Protein AF-A0A7S0ATU1-F1 (afdb_monomer_lite)

pLDDT: mean 85.07, std 21.43, range [31.8, 98.81]

Sequence (194 aa):
LGLLAGAALAGSRAPPTSLSSSQRPDQGVIAYSEEDGQSVLQRVTVVPYGVLGTQLLTSGTIARKAEEPGERTTVVDPAGLKYIQKLGPGKAGGASGATYKWLGIASEAAFPAAVRESVRDVGDAGFHDYAGEGVIHVVGPNFGDARYGGPHGKLWAGEELVQAYENVLREFAARGAGGVLRLLPISGGIFAGH

Organism: NCBI:txid73915

Secondary structure (DSSP, 8-state):
------------PPP-----TT-----------HHHHHHHHTT----SS-TTSEEE-TTS-EEE-SPPP-TTEEEEEE--HHIIIII-GGG--HHHHHHHHHTT-TT-SS--HHHHHH--STT-EEEEEETTEEEEEE----TTSGGGSSTTHHHHHHHHHHHHHHHHHHHHHHT-TT-EEE---TTSSGGG--

Foldseek 3Di:
DDDDDDDDDDDDDDDPDPPDPPDDDDDDPPPDDVVNVVVVVVVDDDDQAAQQQWHQDPVRDIDRRDHGDALQEEEEAQDALCCAAPADQQPDDDPSVVVCVVLVRNPPRHDDPQQSVQAHDQLTWGWDQSPSHIYIYHHAAQCQDPCLVDPCSVVVNVVSLVSRVVNVVVNVCVVDPDGHYGYDRRCPPNSVRD

Structure (mmCIF, N/CA/C/O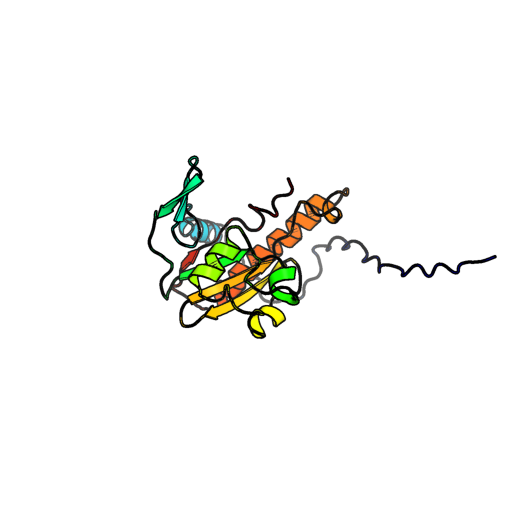 backbone):
data_AF-A0A7S0ATU1-F1
#
_entry.id   AF-A0A7S0ATU1-F1
#
loop_
_atom_site.group_PDB
_atom_site.id
_atom_site.type_symbol
_atom_site.label_atom_id
_atom_site.label_alt_id
_atom_site.label_comp_id
_atom_site.label_asym_id
_atom_site.label_entity_id
_atom_site.label_seq_id
_atom_site.pdbx_PDB_ins_code
_atom_site.Cartn_x
_atom_site.Cartn_y
_atom_site.Cartn_z
_atom_site.occupancy
_atom_site.B_iso_or_equiv
_atom_site.auth_seq_id
_atom_site.auth_comp_id
_atom_site.auth_asym_id
_atom_site.auth_atom_id
_atom_site.pdbx_PDB_model_num
ATOM 1 N N . LEU A 1 1 ? 50.585 -10.487 -15.184 1.00 39.41 1 LEU A N 1
ATOM 2 C CA . LEU A 1 1 ? 49.909 -11.481 -16.049 1.00 39.41 1 LEU A CA 1
ATOM 3 C C . LEU A 1 1 ? 49.241 -12.500 -15.130 1.00 39.41 1 LEU A C 1
ATOM 5 O O . LEU A 1 1 ? 49.966 -13.117 -14.375 1.00 39.41 1 LEU A O 1
ATOM 9 N N . GLY A 1 2 ? 47.932 -12.698 -15.036 1.00 37.50 2 GLY A N 1
ATOM 10 C CA . GLY A 1 2 ? 46.760 -12.073 -15.634 1.00 37.50 2 GLY A CA 1
ATOM 11 C C . GLY A 1 2 ? 45.571 -12.364 -14.702 1.00 37.50 2 GLY A C 1
ATOM 12 O O . GLY A 1 2 ? 45.527 -13.415 -14.067 1.00 37.50 2 GLY A O 1
ATOM 13 N N . LEU A 1 3 ? 44.657 -11.403 -14.572 1.00 34.06 3 LEU A N 1
ATOM 14 C CA . LEU A 1 3 ? 43.428 -11.529 -13.792 1.00 34.06 3 LEU A CA 1
ATOM 15 C C . LEU A 1 3 ? 42.332 -12.055 -14.735 1.00 34.06 3 LEU A C 1
ATOM 17 O O . LEU A 1 3 ? 42.036 -11.410 -15.738 1.00 34.06 3 LEU A O 1
ATOM 21 N N . LEU A 1 4 ? 41.753 -13.219 -14.438 1.00 35.03 4 LEU A N 1
ATOM 22 C CA . LEU A 1 4 ? 40.569 -13.736 -15.131 1.00 35.03 4 LEU A CA 1
ATOM 23 C C . LEU A 1 4 ? 39.323 -13.049 -14.560 1.00 35.03 4 LEU A C 1
ATOM 25 O O . LEU A 1 4 ? 38.923 -13.306 -13.427 1.00 35.03 4 LEU A O 1
ATOM 29 N N . ALA A 1 5 ? 38.726 -12.161 -15.353 1.00 34.97 5 ALA A N 1
ATOM 30 C CA . ALA A 1 5 ? 37.422 -11.573 -15.086 1.00 34.97 5 ALA A CA 1
ATOM 31 C C . ALA A 1 5 ? 36.319 -12.554 -15.519 1.00 34.97 5 ALA A C 1
ATOM 33 O O . ALA A 1 5 ? 36.150 -12.821 -16.707 1.00 34.97 5 ALA A O 1
ATOM 34 N N . GLY A 1 6 ? 35.570 -13.091 -14.556 1.00 31.80 6 GLY A N 1
ATOM 35 C CA . GLY A 1 6 ? 34.320 -13.808 -14.804 1.00 31.80 6 GLY A CA 1
ATOM 36 C C . GLY A 1 6 ? 33.149 -12.831 -14.769 1.00 31.80 6 GLY A C 1
ATOM 37 O O . GLY A 1 6 ? 32.668 -12.487 -13.693 1.00 31.80 6 GLY A O 1
ATOM 38 N N . ALA A 1 7 ? 32.704 -12.362 -15.934 1.00 35.41 7 ALA A N 1
ATOM 39 C CA . ALA A 1 7 ? 31.467 -11.600 -16.061 1.00 35.41 7 ALA A CA 1
ATOM 40 C C . ALA A 1 7 ? 30.278 -12.572 -16.102 1.00 35.41 7 ALA A C 1
ATOM 42 O O . ALA A 1 7 ? 30.138 -13.356 -17.039 1.00 35.41 7 ALA A O 1
ATOM 43 N N . ALA A 1 8 ? 29.428 -12.530 -15.076 1.00 36.25 8 ALA A N 1
ATOM 44 C CA . ALA A 1 8 ? 28.147 -13.222 -15.081 1.00 36.25 8 ALA A CA 1
ATOM 45 C C . ALA A 1 8 ? 27.182 -12.484 -16.022 1.00 36.25 8 ALA A C 1
ATOM 47 O O . ALA A 1 8 ? 26.864 -11.313 -15.816 1.00 36.25 8 ALA A O 1
ATOM 48 N N . LEU A 1 9 ? 26.741 -13.176 -17.072 1.00 36.59 9 LEU A N 1
ATOM 49 C CA . LEU A 1 9 ? 25.739 -12.707 -18.022 1.00 36.59 9 LEU A CA 1
ATOM 50 C C . LEU A 1 9 ? 24.390 -12.563 -17.306 1.00 36.59 9 LEU A C 1
ATOM 52 O O . LEU A 1 9 ? 23.779 -13.554 -16.907 1.00 36.59 9 LEU A O 1
ATOM 56 N N . ALA A 1 10 ? 23.922 -11.324 -17.148 1.00 40.22 10 ALA A N 1
ATOM 57 C CA . ALA A 1 10 ? 22.541 -11.048 -16.784 1.00 40.22 10 ALA A CA 1
ATOM 58 C C . ALA A 1 10 ? 21.634 -11.544 -17.920 1.00 40.22 10 ALA A C 1
ATOM 60 O O . ALA A 1 10 ? 21.798 -11.144 -19.074 1.00 40.22 10 ALA A O 1
ATOM 61 N N . GLY A 1 11 ? 20.706 -12.446 -17.597 1.00 35.25 11 GLY A N 1
ATOM 62 C CA . GLY A 1 11 ? 19.730 -12.972 -18.544 1.00 35.25 11 GLY A CA 1
ATOM 63 C C . GLY A 1 11 ? 18.880 -11.842 -19.116 1.00 35.25 11 GLY A C 1
ATOM 64 O O . GLY A 1 11 ? 18.010 -11.303 -18.436 1.00 35.25 11 GLY A O 1
ATOM 65 N N . SER A 1 12 ? 19.152 -11.478 -20.367 1.00 41.91 12 SER A N 1
ATOM 66 C CA . SER A 1 12 ? 18.321 -10.574 -21.153 1.00 41.91 12 SER A CA 1
ATOM 67 C C . SER A 1 12 ? 16.976 -11.254 -21.396 1.00 41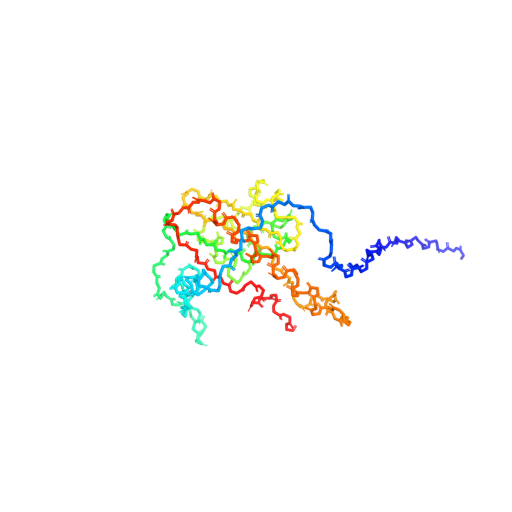.91 12 SER A C 1
ATOM 69 O O . SER A 1 12 ? 16.875 -12.214 -22.160 1.00 41.91 12 SER A O 1
ATOM 71 N N . ARG A 1 13 ? 15.938 -10.792 -20.698 1.00 45.78 13 ARG A N 1
ATOM 72 C CA . ARG A 1 13 ? 14.559 -11.162 -21.009 1.00 45.78 13 ARG A CA 1
ATOM 73 C C . ARG A 1 13 ? 14.168 -10.356 -22.249 1.00 45.78 13 ARG A C 1
ATOM 75 O O . ARG A 1 13 ? 14.244 -9.129 -22.229 1.00 45.78 13 ARG A O 1
ATOM 82 N N . ALA A 1 14 ? 13.838 -11.050 -23.336 1.00 42.78 14 ALA A N 1
ATOM 83 C CA . ALA A 1 14 ? 13.401 -10.420 -24.577 1.00 42.78 14 ALA A CA 1
ATOM 84 C C . ALA A 1 14 ? 12.180 -9.513 -24.317 1.00 42.78 14 ALA A C 1
ATOM 86 O O . ALA A 1 14 ? 11.374 -9.835 -23.436 1.00 42.78 14 ALA A O 1
ATOM 87 N N . PRO A 1 15 ? 12.033 -8.396 -25.055 1.00 37.22 15 PRO A N 1
ATOM 88 C CA . PRO A 1 15 ? 10.853 -7.550 -24.937 1.00 37.22 15 PRO A CA 1
ATOM 89 C C . PRO A 1 15 ? 9.597 -8.387 -25.217 1.00 37.22 15 PRO A C 1
ATOM 91 O O . PRO A 1 15 ? 9.637 -9.239 -26.112 1.00 37.22 15 PRO A O 1
ATOM 94 N N . PRO A 1 16 ? 8.491 -8.176 -24.481 1.00 40.16 16 PRO A N 1
ATOM 95 C CA . PRO A 1 16 ? 7.238 -8.836 -24.801 1.00 40.16 16 PRO A CA 1
ATOM 96 C C . PRO A 1 16 ? 6.849 -8.450 -26.227 1.00 40.16 16 PRO A C 1
ATOM 98 O O . PRO A 1 16 ? 6.635 -7.280 -26.549 1.00 40.16 16 PRO A O 1
ATOM 101 N N . THR A 1 17 ? 6.816 -9.448 -27.104 1.00 43.44 17 THR A N 1
ATOM 102 C CA . THR A 1 17 ? 6.216 -9.337 -28.425 1.00 43.44 17 THR A CA 1
ATOM 103 C C . THR A 1 17 ? 4.785 -8.865 -28.229 1.00 43.44 17 THR A C 1
ATOM 105 O O . THR A 1 17 ? 4.043 -9.456 -27.444 1.00 43.44 17 THR A O 1
ATOM 108 N N . SER A 1 18 ? 4.406 -7.793 -28.926 1.00 42.50 18 SER A N 1
ATOM 109 C CA . SER A 1 18 ? 3.037 -7.285 -28.950 1.00 42.50 18 SER A CA 1
ATOM 110 C C . SER A 1 18 ? 2.066 -8.452 -29.108 1.00 42.50 18 SER A C 1
ATOM 112 O O . SER A 1 18 ? 2.128 -9.174 -30.109 1.00 42.50 18 SER A O 1
ATOM 114 N N . LEU A 1 19 ? 1.197 -8.651 -28.119 1.00 35.41 19 LEU A N 1
ATOM 115 C CA . LEU A 1 19 ? 0.133 -9.637 -28.208 1.00 35.41 19 LEU A CA 1
ATOM 116 C C . LEU A 1 19 ? -0.767 -9.235 -29.380 1.00 35.41 19 LEU A C 1
ATOM 118 O O . LEU A 1 19 ? -1.523 -8.268 -29.301 1.00 35.41 19 LEU A O 1
ATOM 122 N N . SER A 1 20 ? -0.649 -9.974 -30.484 1.00 40.59 20 SER A N 1
ATOM 123 C CA . SER A 1 20 ? -1.643 -9.977 -31.550 1.00 40.59 20 SER A CA 1
ATOM 124 C C . SER A 1 20 ? -2.978 -10.358 -30.923 1.00 40.59 20 SER A C 1
ATOM 126 O O . SER A 1 20 ? -3.094 -11.386 -30.254 1.00 40.59 20 SER A O 1
ATOM 128 N N . SER A 1 21 ? -3.987 -9.521 -31.132 1.00 44.78 21 SER A N 1
ATOM 129 C CA . SER A 1 21 ? -5.324 -9.602 -30.539 1.00 44.78 21 SER A CA 1
ATOM 130 C C . SER A 1 21 ? -6.150 -10.825 -30.966 1.00 44.78 21 SER A C 1
ATOM 132 O O . SER A 1 21 ? -7.352 -10.859 -30.726 1.00 44.78 21 SER A O 1
ATOM 134 N N . SER A 1 22 ? -5.551 -11.838 -31.595 1.00 41.38 22 SER A N 1
ATOM 135 C CA . SER A 1 22 ? -6.291 -12.888 -32.302 1.00 41.38 22 SER A CA 1
ATOM 136 C C . SER A 1 22 ? -6.252 -14.284 -31.677 1.00 41.38 22 SER A C 1
ATOM 138 O O . SER A 1 22 ? -6.870 -15.186 -32.233 1.00 41.38 22 SER A O 1
ATOM 140 N N . GLN A 1 23 ? -5.599 -14.509 -30.529 1.00 39.78 23 GLN A N 1
ATOM 141 C CA . GLN A 1 23 ? -5.558 -15.853 -29.929 1.00 39.78 23 GLN A CA 1
ATOM 142 C C . GLN A 1 23 ? -5.617 -15.827 -28.394 1.00 39.78 23 GLN A C 1
ATOM 144 O O . GLN A 1 23 ? -4.604 -15.937 -27.709 1.00 39.78 23 GLN A O 1
ATOM 149 N N . ARG A 1 24 ? -6.832 -15.735 -27.838 1.00 38.22 24 ARG A N 1
ATOM 150 C CA . ARG A 1 24 ? -7.146 -16.277 -26.506 1.00 38.22 24 ARG A CA 1
ATOM 151 C C . ARG A 1 24 ? -8.270 -17.311 -26.656 1.00 38.22 24 ARG A C 1
ATOM 153 O O . ARG A 1 24 ? -9.244 -17.007 -27.342 1.00 38.22 24 ARG A O 1
ATOM 160 N N . PRO A 1 25 ? -8.135 -18.521 -26.083 1.00 37.72 25 PRO A N 1
ATOM 161 C CA . PRO A 1 25 ? -9.184 -19.528 -26.130 1.00 37.72 25 PRO A CA 1
ATOM 162 C C . PRO A 1 25 ? -10.409 -19.059 -25.339 1.00 37.72 25 PRO A C 1
ATOM 164 O O . PRO A 1 25 ? -10.287 -18.442 -24.283 1.00 37.72 25 PRO A O 1
ATOM 167 N N . ASP A 1 26 ? -11.566 -19.370 -25.910 1.00 40.78 26 ASP A N 1
ATOM 168 C CA . ASP A 1 26 ? -12.928 -19.150 -25.432 1.00 40.78 26 ASP A CA 1
ATOM 169 C C . ASP A 1 26 ? -13.107 -19.546 -23.952 1.00 40.78 26 ASP A C 1
ATOM 171 O O . ASP A 1 26 ? -13.296 -20.711 -23.604 1.00 40.78 26 ASP A O 1
ATOM 175 N N . GLN A 1 27 ? -13.001 -18.562 -23.060 1.00 42.66 27 GLN A N 1
ATOM 176 C CA . GLN A 1 27 ? -13.539 -18.626 -21.707 1.00 42.66 27 GLN A CA 1
ATOM 177 C C . GLN A 1 27 ? -14.465 -17.428 -21.548 1.00 42.66 27 GLN A C 1
ATOM 179 O O . GLN A 1 27 ? -13.994 -16.321 -21.301 1.00 42.66 27 GLN A O 1
ATOM 184 N N . GLY A 1 28 ? -15.761 -17.669 -21.772 1.00 38.41 28 GLY A N 1
ATOM 185 C CA . GLY A 1 28 ? -16.900 -16.818 -21.414 1.00 38.41 28 GLY A CA 1
ATOM 186 C C . GLY A 1 28 ? -16.563 -15.353 -21.164 1.00 38.41 28 GLY A C 1
ATOM 187 O O . GLY A 1 28 ? -16.424 -14.933 -20.017 1.00 38.41 28 GLY A O 1
ATOM 188 N N . VAL A 1 29 ? -16.444 -14.575 -22.241 1.00 41.06 29 VAL A N 1
ATOM 189 C CA . VAL A 1 29 ? -16.330 -13.120 -22.150 1.00 41.06 29 VAL A CA 1
ATOM 190 C C . VAL A 1 29 ? -17.643 -12.603 -21.569 1.00 41.06 29 VAL A C 1
ATOM 192 O O . VAL A 1 29 ? -18.641 -12.490 -22.278 1.00 41.06 29 VAL A O 1
ATOM 195 N N . ILE A 1 30 ? -17.663 -12.305 -20.269 1.00 53.28 30 ILE A N 1
ATOM 196 C CA . ILE A 1 30 ? -18.694 -11.431 -19.716 1.00 53.28 30 ILE A CA 1
ATOM 197 C C . ILE A 1 30 ? -18.452 -10.078 -20.381 1.00 53.28 30 ILE A C 1
ATOM 199 O O . ILE A 1 30 ? -17.432 -9.432 -20.140 1.00 53.28 30 ILE A O 1
ATOM 203 N N . ALA A 1 31 ? -19.337 -9.699 -21.300 1.00 49.06 31 ALA A N 1
ATOM 204 C CA . ALA A 1 31 ? -19.314 -8.378 -21.899 1.00 49.06 31 ALA A CA 1
ATOM 205 C C . ALA A 1 31 ? -19.564 -7.360 -20.781 1.00 49.06 31 ALA A C 1
ATOM 207 O O . ALA A 1 31 ? -20.680 -7.253 -20.282 1.00 49.06 31 ALA A O 1
ATOM 208 N N . TYR A 1 32 ? -18.517 -6.657 -20.356 1.00 53.59 32 TYR A N 1
ATOM 209 C CA . TYR A 1 32 ? -18.653 -5.526 -19.446 1.00 53.59 32 TYR A CA 1
ATOM 210 C C . TYR A 1 32 ? -19.297 -4.379 -20.221 1.00 53.59 32 TYR A C 1
ATOM 212 O O . TYR A 1 32 ? -18.748 -3.927 -21.230 1.00 53.59 32 TYR A O 1
ATOM 220 N N . SER A 1 33 ? -20.475 -3.940 -19.789 1.00 57.75 33 SER A N 1
ATOM 221 C CA . SER A 1 33 ? -21.131 -2.777 -20.380 1.00 57.75 33 SER A CA 1
ATOM 222 C C . SER A 1 33 ? -20.497 -1.485 -19.845 1.00 57.75 33 SER A C 1
ATOM 224 O O . SER A 1 33 ? -19.961 -1.454 -18.735 1.00 57.75 33 SER A O 1
ATOM 226 N N . GLU A 1 34 ? -20.555 -0.386 -20.604 1.00 57.16 34 GLU A N 1
ATOM 227 C CA . GLU A 1 34 ? -20.123 0.926 -20.089 1.00 57.16 34 GLU A CA 1
ATOM 228 C C . GLU A 1 34 ? -20.933 1.360 -18.851 1.00 57.16 34 GLU A C 1
ATOM 230 O O . GLU A 1 34 ? -20.418 2.078 -17.990 1.00 57.16 34 GLU A O 1
ATOM 235 N N . GLU A 1 35 ? -22.170 0.872 -18.720 1.00 57.22 35 GLU A N 1
ATOM 236 C CA . GLU A 1 35 ? -23.031 1.089 -17.555 1.00 57.22 35 GLU A CA 1
ATOM 237 C C . GLU A 1 35 ? -22.448 0.437 -16.289 1.00 57.22 35 GLU A C 1
ATOM 239 O O . GLU A 1 35 ? -22.426 1.062 -15.222 1.00 57.22 35 GLU A O 1
ATOM 244 N N . ASP A 1 36 ? -21.868 -0.765 -16.408 1.00 58.97 36 ASP A N 1
ATOM 245 C CA . ASP A 1 36 ? -21.184 -1.438 -15.297 1.00 58.97 36 ASP A CA 1
ATOM 246 C C . ASP A 1 36 ? -19.972 -0.623 -14.816 1.00 58.97 36 ASP A C 1
ATOM 248 O O . ASP A 1 36 ? -19.764 -0.463 -13.610 1.00 58.97 36 ASP A O 1
ATOM 252 N N . GLY A 1 37 ? -19.201 -0.040 -15.742 1.00 58.59 37 GLY A N 1
ATOM 253 C CA . GLY A 1 37 ? -18.044 0.806 -15.426 1.00 58.59 37 GLY A CA 1
ATOM 254 C C . GLY A 1 37 ? -18.421 2.114 -14.722 1.00 58.59 37 GLY A C 1
ATOM 255 O O . GLY A 1 37 ? -17.792 2.492 -13.727 1.00 58.59 37 GLY A O 1
ATOM 256 N N . GLN A 1 38 ? -19.487 2.783 -15.177 1.00 58.69 38 GLN A N 1
ATOM 257 C CA . GLN A 1 38 ? -20.014 3.979 -14.510 1.00 58.69 38 GLN A CA 1
ATOM 258 C C . GLN A 1 38 ? -20.493 3.675 -13.081 1.00 58.69 38 GLN A C 1
ATOM 260 O O . GLN A 1 38 ? -20.305 4.500 -12.183 1.00 58.69 38 GLN A O 1
ATOM 265 N N . SER A 1 39 ? -21.032 2.475 -12.838 1.00 73.81 39 SER A N 1
ATOM 266 C CA . SER A 1 39 ? -21.478 2.051 -11.504 1.00 73.81 39 SER A CA 1
ATOM 267 C C . SER A 1 39 ? -20.333 1.912 -10.488 1.00 73.81 39 SER A C 1
ATOM 269 O O . SER A 1 39 ? -20.529 2.161 -9.296 1.00 73.81 39 SER A O 1
ATOM 271 N N . VAL A 1 40 ? -19.122 1.555 -10.940 1.00 80.69 40 VAL A N 1
ATOM 272 C CA . VAL A 1 40 ? -17.950 1.402 -10.062 1.00 80.69 40 VAL A CA 1
ATOM 273 C C . VAL A 1 40 ? -17.425 2.760 -9.619 1.00 80.69 40 VAL A C 1
ATOM 275 O O . VAL A 1 40 ? -17.157 2.946 -8.434 1.00 80.69 40 VAL A O 1
ATOM 278 N N . LEU A 1 41 ? -17.321 3.732 -10.531 1.00 83.38 41 LEU A N 1
ATOM 279 C CA . LEU A 1 41 ? -16.832 5.074 -10.192 1.00 83.38 41 LEU A CA 1
ATOM 280 C C . LEU A 1 41 ? -17.742 5.785 -9.182 1.00 83.38 41 LEU A C 1
ATOM 282 O O . LEU A 1 41 ? -17.245 6.498 -8.316 1.00 83.38 41 LEU A O 1
ATOM 286 N N . GLN A 1 42 ? -19.053 5.524 -9.217 1.00 86.69 42 GLN A N 1
ATOM 287 C CA . GLN A 1 42 ? -20.004 6.014 -8.207 1.00 86.69 42 GLN A CA 1
ATOM 288 C C . GLN A 1 42 ? -19.736 5.462 -6.795 1.00 86.69 42 GLN A C 1
ATOM 290 O O . GLN A 1 42 ? -20.233 6.012 -5.814 1.00 86.69 42 GLN A O 1
ATOM 295 N N . ARG A 1 43 ? -18.952 4.384 -6.674 1.00 88.38 43 ARG A N 1
ATOM 296 C CA . ARG A 1 43 ? -18.541 3.776 -5.398 1.00 88.38 43 ARG A CA 1
ATOM 297 C C . ARG A 1 43 ? -17.142 4.206 -4.952 1.00 88.38 43 ARG A C 1
ATOM 299 O O . ARG A 1 43 ? -16.677 3.745 -3.911 1.00 88.38 43 ARG A O 1
ATOM 306 N N . VAL A 1 44 ? -16.468 5.069 -5.716 1.00 92.94 44 VAL A N 1
ATOM 307 C CA . VAL A 1 44 ? -15.142 5.597 -5.382 1.00 92.94 44 VAL A CA 1
ATOM 308 C C . VAL A 1 44 ? -15.282 6.984 -4.768 1.00 92.94 44 VAL A C 1
ATOM 310 O O . VAL A 1 44 ? -15.760 7.918 -5.406 1.00 92.94 44 VAL A O 1
ATOM 313 N N . THR A 1 45 ? -14.785 7.138 -3.543 1.00 95.62 45 THR A N 1
ATOM 314 C CA . THR A 1 45 ? -14.725 8.432 -2.856 1.00 95.62 45 THR A CA 1
ATOM 315 C C . THR A 1 45 ? -13.273 8.850 -2.676 1.00 95.62 45 THR A C 1
ATOM 317 O O . THR A 1 45 ? -12.501 8.165 -2.007 1.00 95.62 45 THR A O 1
ATOM 320 N N . VAL A 1 46 ? -12.904 10.001 -3.241 1.00 96.00 46 VAL A N 1
ATOM 321 C CA . VAL A 1 46 ? -11.595 10.622 -3.006 1.00 96.00 46 VAL A CA 1
ATOM 322 C C . VAL A 1 46 ? -11.670 11.481 -1.749 1.00 96.00 46 VAL A C 1
ATOM 324 O O . VAL A 1 46 ? -12.555 12.324 -1.612 1.00 96.00 46 VAL A O 1
ATOM 327 N N . VAL A 1 47 ? -10.729 11.276 -0.831 1.00 96.06 47 VAL A N 1
ATOM 328 C CA . VAL A 1 47 ? -10.688 11.953 0.470 1.00 96.06 47 VAL A CA 1
ATOM 329 C C . VAL A 1 47 ? -9.302 12.548 0.734 1.00 96.06 47 VAL A C 1
ATOM 331 O O . VAL A 1 47 ? -8.304 11.996 0.272 1.00 96.06 47 VAL A O 1
ATOM 334 N N . PRO A 1 48 ? -9.190 13.663 1.482 1.00 94.44 48 PRO A N 1
ATOM 335 C CA . PRO A 1 48 ? -7.916 14.346 1.712 1.00 94.44 48 PRO A CA 1
ATOM 336 C C . PRO A 1 48 ? -7.119 13.737 2.882 1.00 94.44 48 PRO A C 1
ATOM 338 O O . PRO A 1 48 ? -6.494 14.458 3.657 1.00 94.44 48 PRO A O 1
ATOM 341 N N . TYR A 1 49 ? -7.163 12.419 3.063 1.00 95.81 49 TYR A N 1
ATOM 342 C CA . TYR A 1 49 ? -6.443 11.706 4.119 1.00 95.81 49 TYR A CA 1
ATOM 343 C C . TYR A 1 49 ? -6.046 10.302 3.657 1.00 95.81 49 TYR A C 1
ATOM 345 O O . TYR A 1 49 ? -6.616 9.757 2.716 1.00 95.81 49 TYR A O 1
ATOM 353 N N . GLY A 1 50 ? -5.035 9.726 4.305 1.00 95.81 50 GLY A N 1
ATOM 354 C CA . GLY A 1 50 ? -4.539 8.393 3.987 1.00 95.81 50 GLY A CA 1
ATOM 355 C C . GLY A 1 50 ? -5.427 7.274 4.526 1.00 95.81 50 GLY A C 1
ATOM 356 O O . GLY A 1 50 ? -6.425 7.495 5.206 1.00 95.81 50 GLY A O 1
ATOM 357 N N . VAL A 1 51 ? -5.011 6.037 4.279 1.00 97.19 51 VAL A N 1
ATOM 358 C CA . VAL A 1 51 ? -5.784 4.824 4.601 1.00 97.19 51 VAL A CA 1
ATOM 359 C C . VAL A 1 51 ? -6.136 4.674 6.086 1.00 97.19 51 VAL A C 1
ATOM 361 O O . VAL A 1 51 ? -7.198 4.151 6.415 1.00 97.19 51 VAL A O 1
ATOM 364 N N . LEU A 1 52 ? -5.314 5.233 6.979 1.00 97.75 52 LEU A N 1
ATOM 365 C CA . LEU A 1 52 ? -5.544 5.230 8.429 1.00 97.75 52 LEU A CA 1
ATOM 366 C C . LEU A 1 52 ? -6.394 6.414 8.933 1.00 97.75 52 LEU A C 1
ATOM 368 O O . LEU A 1 52 ? -6.470 6.661 10.135 1.00 97.75 52 LEU A O 1
ATOM 372 N N . GLY A 1 53 ? -6.991 7.199 8.032 1.00 97.25 53 GLY A N 1
ATOM 373 C CA . GLY A 1 53 ? -7.796 8.367 8.400 1.00 97.25 53 GLY A CA 1
ATOM 374 C C . GLY A 1 53 ? -6.976 9.576 8.867 1.00 97.25 53 GLY A C 1
ATOM 375 O O . GLY A 1 53 ? -7.524 10.503 9.465 1.00 97.25 53 GLY A O 1
ATOM 376 N N . THR A 1 54 ? -5.664 9.593 8.620 1.00 96.81 54 THR A N 1
ATOM 377 C CA . THR A 1 54 ? -4.754 10.683 9.010 1.00 96.81 54 THR A CA 1
ATOM 378 C C . THR A 1 54 ? -4.205 11.442 7.802 1.00 96.81 54 THR A C 1
ATOM 380 O O . THR A 1 54 ? -4.121 10.912 6.696 1.00 96.81 54 THR A O 1
ATOM 383 N N . GLN A 1 55 ? -3.832 12.705 8.005 1.00 95.06 55 GLN A N 1
ATOM 384 C CA . GLN A 1 55 ? -3.296 13.596 6.975 1.00 95.06 55 GLN A CA 1
ATOM 385 C C . GLN A 1 55 ? -2.030 14.293 7.484 1.00 95.06 55 GLN A C 1
ATOM 387 O O . GLN A 1 55 ? -2.032 14.830 8.591 1.00 95.06 55 GLN A O 1
ATOM 392 N N . LEU A 1 56 ? -0.973 14.327 6.666 1.00 91.12 56 LEU A N 1
ATOM 393 C CA . LEU A 1 56 ? 0.188 15.189 6.895 1.00 91.12 56 LEU A CA 1
ATOM 394 C C . LEU A 1 56 ? -0.145 16.610 6.425 1.00 91.12 56 LEU A C 1
ATOM 396 O O . LEU A 1 56 ? -0.446 16.823 5.251 1.00 91.12 56 LEU A O 1
ATOM 400 N N . LEU A 1 57 ? -0.124 17.571 7.343 1.00 93.06 57 LEU A N 1
ATOM 401 C CA . LEU A 1 57 ? -0.362 18.981 7.051 1.00 93.06 57 LEU A CA 1
ATOM 402 C C . LEU A 1 57 ? 0.911 19.653 6.522 1.00 93.06 57 LEU A C 1
ATOM 404 O O . LEU A 1 57 ? 2.022 19.174 6.743 1.00 93.06 57 LEU A O 1
ATOM 408 N N . THR A 1 58 ? 0.761 20.813 5.881 1.00 92.06 58 THR A N 1
ATOM 409 C CA . THR A 1 58 ? 1.891 21.628 5.392 1.00 92.06 58 THR A CA 1
ATOM 410 C C . THR A 1 58 ? 2.833 22.088 6.507 1.00 92.06 58 THR A C 1
ATOM 412 O O . THR A 1 58 ? 4.009 22.323 6.257 1.00 92.06 58 THR A O 1
ATOM 415 N N . SER A 1 59 ? 2.344 22.155 7.748 1.00 93.44 59 SER A N 1
ATOM 416 C CA . SER A 1 59 ? 3.138 22.383 8.963 1.00 93.44 59 SER A CA 1
ATOM 417 C C . SER A 1 59 ? 4.042 21.205 9.350 1.00 93.44 59 SER A C 1
ATOM 419 O O . SER A 1 59 ? 4.794 21.315 10.313 1.00 93.44 59 SER A O 1
ATOM 421 N N . GLY A 1 60 ? 3.937 20.060 8.670 1.00 91.50 60 GLY A N 1
ATOM 422 C CA . GLY A 1 60 ? 4.625 18.818 9.029 1.00 91.50 60 GLY A CA 1
ATOM 423 C C . GLY A 1 60 ? 3.950 18.032 10.158 1.00 91.50 60 GLY A C 1
ATOM 424 O O . GLY A 1 60 ? 4.458 16.991 10.569 1.00 91.50 60 GLY A O 1
ATOM 425 N N . THR A 1 61 ? 2.802 18.492 10.664 1.00 94.19 61 THR A N 1
ATOM 426 C CA . THR A 1 61 ? 2.050 17.800 11.718 1.00 94.19 61 THR A CA 1
ATOM 427 C C . THR A 1 61 ? 1.057 16.801 11.130 1.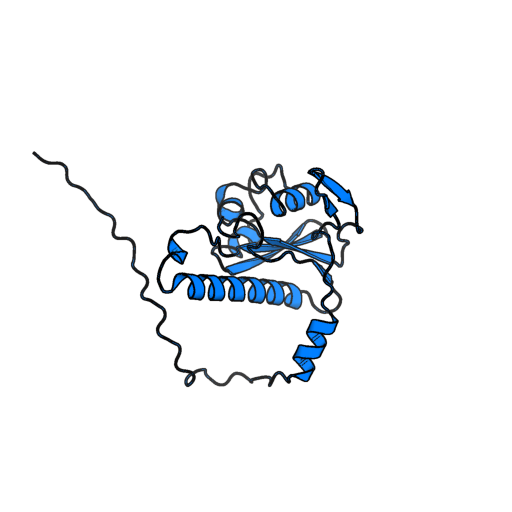00 94.19 61 THR A C 1
ATOM 429 O O . THR A 1 61 ? 0.495 17.018 10.057 1.00 94.19 61 THR A O 1
ATOM 432 N N . ILE A 1 62 ? 0.819 15.695 11.838 1.00 93.81 62 ILE A N 1
ATOM 433 C CA . ILE A 1 62 ? -0.191 14.702 11.458 1.00 93.81 62 ILE A CA 1
ATOM 434 C C . ILE A 1 62 ? -1.511 15.052 12.149 1.00 93.81 62 ILE A C 1
ATOM 436 O O . ILE A 1 62 ? -1.558 15.176 13.371 1.00 93.81 62 ILE A O 1
ATOM 440 N N . ALA A 1 63 ? -2.586 15.182 11.375 1.00 96.00 63 ALA A N 1
ATOM 441 C CA . ALA A 1 63 ? -3.940 15.404 11.873 1.00 96.00 63 ALA A CA 1
ATOM 442 C C . ALA A 1 63 ? -4.838 14.188 11.609 1.00 96.00 63 ALA A C 1
ATOM 444 O O . ALA A 1 63 ? -4.796 13.599 10.528 1.00 96.00 63 ALA A O 1
ATOM 445 N N . ARG A 1 64 ? -5.697 13.840 12.573 1.00 97.31 64 ARG A N 1
ATOM 446 C CA . ARG A 1 64 ? -6.784 12.866 12.389 1.00 97.31 64 ARG A CA 1
ATOM 447 C C . ARG A 1 64 ? -7.936 13.539 11.636 1.00 97.31 64 ARG A C 1
ATOM 449 O O . ARG A 1 64 ? -8.390 14.605 12.044 1.00 97.31 64 ARG A O 1
ATOM 456 N N . LYS A 1 65 ? -8.382 12.943 10.530 1.00 97.69 65 LYS A N 1
ATOM 457 C CA . LYS A 1 65 ? -9.456 13.456 9.658 1.00 97.69 65 LYS A CA 1
ATOM 458 C C . LYS A 1 65 ? -10.634 12.494 9.515 1.00 97.69 65 LYS A C 1
ATOM 460 O O . LYS A 1 65 ? -11.727 12.940 9.189 1.00 97.69 65 LYS A O 1
ATOM 465 N N . ALA A 1 66 ? -10.411 11.212 9.774 1.00 96.88 66 ALA A N 1
ATOM 466 C CA . ALA A 1 66 ? -11.431 10.176 9.829 1.00 96.88 66 ALA A CA 1
ATOM 467 C C . ALA A 1 66 ? -11.039 9.112 10.857 1.00 96.88 66 ALA A C 1
ATOM 469 O O . ALA A 1 66 ? -9.892 9.074 11.309 1.00 96.88 66 ALA A O 1
ATOM 470 N N . GLU A 1 67 ? -11.985 8.250 11.213 1.00 96.81 67 GLU A N 1
ATOM 471 C CA . GLU A 1 67 ? -11.729 7.090 12.063 1.00 96.81 67 GLU A CA 1
ATOM 472 C C . GLU A 1 67 ? -10.694 6.149 11.431 1.00 96.81 67 GLU A C 1
ATOM 474 O O . GLU A 1 67 ? -10.527 6.073 10.202 1.00 96.81 67 GLU A O 1
ATOM 479 N N . GLU A 1 68 ? -9.993 5.421 12.296 1.00 96.06 68 GLU A N 1
ATOM 480 C CA . GLU A 1 68 ? -9.161 4.295 11.879 1.00 96.06 68 GLU A CA 1
ATOM 481 C C . GLU A 1 68 ? -9.989 3.260 11.087 1.00 96.06 68 GLU A C 1
ATOM 483 O O . GLU A 1 68 ? -11.224 3.266 11.148 1.00 96.06 68 GLU A O 1
ATOM 488 N N . PRO A 1 69 ? -9.348 2.420 10.259 1.00 96.50 69 PRO A N 1
ATOM 489 C CA . PRO A 1 69 ? -10.022 1.281 9.647 1.00 96.50 69 PRO A CA 1
ATOM 490 C C . PRO A 1 69 ? -10.656 0.417 10.745 1.00 96.50 69 PRO A C 1
ATOM 492 O O . PRO A 1 69 ? -10.022 0.168 11.761 1.00 96.50 69 PRO A O 1
ATOM 495 N N . GLY A 1 70 ? -11.911 0.011 10.553 1.00 91.31 70 GLY A N 1
ATOM 496 C CA . GLY A 1 70 ? -12.554 -1.006 11.394 1.00 91.31 70 GLY A CA 1
ATOM 497 C C . GLY A 1 70 ? -12.604 -2.360 10.687 1.00 91.31 70 GLY A C 1
ATOM 498 O O . GLY A 1 70 ? -12.251 -2.446 9.515 1.00 91.31 70 GLY A O 1
ATOM 499 N N . GLU A 1 71 ? -13.173 -3.378 11.336 1.00 89.38 71 GLU A N 1
ATOM 500 C CA . GLU A 1 71 ? -13.195 -4.796 10.901 1.00 89.38 71 GLU A CA 1
ATOM 501 C C . GLU A 1 71 ? -13.660 -5.047 9.447 1.00 89.38 71 GLU A C 1
ATOM 503 O O . GLU A 1 71 ? -13.293 -6.031 8.805 1.00 89.38 71 GLU A O 1
ATOM 508 N N . ARG A 1 72 ? -14.490 -4.157 8.888 1.00 92.44 72 ARG A N 1
ATOM 509 C CA . ARG A 1 72 ? -14.997 -4.255 7.503 1.00 92.44 72 ARG A CA 1
ATOM 510 C C . ARG A 1 72 ? -14.160 -3.499 6.472 1.00 92.44 72 ARG A C 1
ATOM 512 O O . ARG A 1 72 ? -14.512 -3.481 5.290 1.00 92.44 72 ARG A O 1
ATOM 519 N N . THR A 1 73 ? -13.097 -2.836 6.906 1.00 97.25 73 THR A N 1
ATOM 520 C CA . THR A 1 73 ? -12.236 -2.010 6.066 1.00 97.25 73 THR A CA 1
ATOM 521 C C . THR A 1 73 ? -10.940 -2.745 5.783 1.00 97.25 73 THR A C 1
ATOM 523 O O . THR A 1 73 ? -10.205 -3.101 6.692 1.00 97.25 73 THR A O 1
ATOM 526 N N . THR A 1 74 ? -10.633 -2.938 4.507 1.00 97.94 74 THR A N 1
ATOM 527 C CA . THR A 1 74 ? -9.332 -3.431 4.064 1.00 97.94 74 THR A CA 1
ATOM 528 C C . THR A 1 74 ? -8.456 -2.256 3.659 1.00 97.94 74 THR A C 1
ATOM 530 O O . THR A 1 74 ? -8.878 -1.388 2.890 1.00 97.94 74 THR A O 1
ATOM 533 N N . VAL A 1 75 ? -7.234 -2.220 4.180 1.00 98.25 75 VAL A N 1
ATOM 534 C CA . VAL A 1 75 ? -6.232 -1.204 3.849 1.00 98.25 75 VAL A CA 1
ATOM 535 C C . VAL A 1 75 ? -5.268 -1.739 2.802 1.00 98.25 75 VAL A C 1
ATOM 537 O O . VAL A 1 75 ? -4.811 -2.875 2.889 1.00 98.25 75 VAL A O 1
ATOM 540 N N . VAL A 1 76 ? -4.920 -0.905 1.828 1.00 98.56 76 VAL A N 1
ATOM 541 C CA . VAL A 1 76 ? -3.845 -1.205 0.880 1.00 98.56 76 VAL A CA 1
ATOM 542 C C . VAL A 1 76 ? -2.543 -0.596 1.370 1.00 98.56 76 VAL A C 1
ATOM 544 O O . VAL A 1 76 ? -2.455 0.612 1.605 1.00 98.56 76 VAL A O 1
ATOM 547 N N . ASP A 1 77 ? -1.527 -1.441 1.481 1.00 98.44 77 ASP A N 1
ATOM 548 C CA . ASP A 1 77 ? -0.168 -1.067 1.835 1.00 98.44 77 ASP A CA 1
ATOM 549 C C . ASP A 1 77 ? 0.751 -1.136 0.598 1.00 98.44 77 ASP A C 1
ATOM 551 O O . ASP A 1 77 ? 1.110 -2.236 0.165 1.00 98.44 77 ASP A O 1
ATOM 555 N N . PRO A 1 78 ? 1.145 0.014 0.012 1.00 97.50 78 PRO A N 1
ATOM 556 C CA . PRO A 1 78 ? 2.101 0.066 -1.092 1.00 97.50 78 PRO A CA 1
ATOM 557 C C . PRO A 1 78 ? 3.532 -0.161 -0.576 1.00 97.50 78 PRO A C 1
ATOM 559 O O . PRO A 1 78 ? 4.317 0.774 -0.398 1.00 97.50 78 PRO A O 1
ATOM 562 N N . ALA A 1 79 ? 3.858 -1.422 -0.317 1.00 97.25 79 ALA A N 1
ATOM 563 C CA . ALA A 1 79 ? 5.103 -1.861 0.282 1.00 97.25 79 ALA A CA 1
ATOM 564 C C . ALA A 1 79 ? 6.281 -1.858 -0.705 1.00 97.25 79 ALA A C 1
ATOM 566 O O . ALA A 1 79 ? 6.149 -2.002 -1.919 1.00 97.25 79 ALA A O 1
ATOM 567 N N . GLY A 1 80 ? 7.495 -1.779 -0.157 1.00 96.88 80 GLY A N 1
ATOM 568 C CA . GLY A 1 80 ? 8.709 -2.079 -0.914 1.00 96.88 80 GLY A CA 1
ATOM 569 C C . GLY A 1 80 ? 9.060 -3.563 -0.822 1.00 96.88 80 GLY A C 1
ATOM 570 O O . GLY A 1 80 ? 9.205 -4.083 0.285 1.00 96.88 80 GLY A O 1
ATOM 571 N N . LEU A 1 81 ? 9.314 -4.217 -1.961 1.00 97.81 81 LEU A N 1
ATOM 572 C CA . LEU A 1 81 ? 9.604 -5.659 -2.036 1.00 97.81 81 LEU A CA 1
ATOM 573 C C . LEU A 1 81 ? 10.717 -6.115 -1.078 1.00 97.81 81 LEU A C 1
ATOM 575 O O . LEU A 1 81 ? 10.619 -7.160 -0.439 1.00 97.81 81 LEU A O 1
ATOM 579 N N . LYS A 1 82 ? 11.769 -5.301 -0.912 1.00 97.19 82 LYS A N 1
ATOM 580 C CA . LYS A 1 82 ? 12.869 -5.592 0.024 1.00 97.19 82 LYS A CA 1
ATOM 581 C C . LYS A 1 82 ? 12.410 -5.721 1.482 1.00 97.19 82 LYS A C 1
ATOM 583 O O . LYS A 1 82 ? 13.013 -6.491 2.225 1.00 97.19 82 LYS A O 1
ATOM 588 N N . TYR A 1 83 ? 11.379 -4.983 1.896 1.00 98.00 83 TYR A N 1
ATOM 589 C CA . TYR A 1 83 ? 10.836 -5.053 3.254 1.00 98.00 83 TYR A CA 1
ATOM 590 C C . TYR A 1 83 ? 10.052 -6.342 3.453 1.00 98.00 83 TYR A C 1
ATOM 592 O O . TYR A 1 83 ? 10.322 -7.055 4.415 1.00 98.00 83 TYR A O 1
ATOM 600 N N . ILE A 1 84 ? 9.189 -6.688 2.494 1.00 98.06 84 ILE A N 1
ATOM 601 C CA . ILE A 1 84 ? 8.445 -7.951 2.511 1.00 98.06 84 ILE A CA 1
ATOM 602 C C . ILE A 1 84 ? 9.408 -9.141 2.545 1.00 98.06 84 ILE A C 1
ATOM 604 O O . ILE A 1 84 ? 9.313 -10.002 3.415 1.00 98.06 84 ILE A O 1
ATOM 608 N N . GLN A 1 85 ? 10.379 -9.173 1.631 1.00 98.25 85 GLN A N 1
ATOM 609 C CA . GLN A 1 85 ? 11.171 -10.379 1.392 1.00 98.25 85 GLN A CA 1
ATOM 610 C C . GLN A 1 85 ? 12.393 -10.545 2.298 1.00 98.25 85 GLN A C 1
ATOM 612 O O . GLN A 1 85 ? 12.823 -11.679 2.520 1.00 98.25 85 GLN A O 1
ATOM 617 N N . LYS A 1 86 ? 13.002 -9.446 2.768 1.00 96.50 86 LYS A N 1
ATOM 618 C CA . LYS A 1 86 ? 14.352 -9.490 3.363 1.00 96.50 86 LYS A CA 1
ATOM 619 C C . LYS A 1 86 ? 14.511 -8.711 4.665 1.00 96.50 86 LYS A C 1
ATOM 621 O O . LYS A 1 86 ? 15.211 -9.183 5.550 1.00 96.50 86 LYS A O 1
ATOM 626 N N . LEU A 1 87 ? 13.955 -7.502 4.758 1.00 96.94 87 LEU A N 1
ATOM 627 C CA . LEU A 1 87 ? 14.287 -6.564 5.842 1.00 96.94 87 LEU A CA 1
ATOM 628 C C . LEU A 1 87 ? 13.274 -6.536 6.990 1.00 96.94 87 LEU A C 1
ATOM 630 O O . LEU A 1 87 ? 13.621 -6.030 8.056 1.00 96.94 87 LEU A O 1
ATOM 634 N N . GLY A 1 88 ? 12.053 -7.018 6.758 1.00 97.25 88 GLY A N 1
ATOM 635 C CA . GLY A 1 88 ? 10.947 -6.910 7.703 1.00 97.25 88 GLY A CA 1
ATOM 636 C C . GLY A 1 88 ? 10.290 -5.519 7.734 1.00 97.25 88 GLY A C 1
ATOM 637 O O . GLY A 1 88 ? 10.767 -4.573 7.089 1.00 97.25 88 GLY A O 1
ATOM 638 N N . PRO A 1 89 ? 9.176 -5.384 8.472 1.00 97.50 89 PRO A N 1
ATOM 639 C CA . PRO A 1 89 ? 8.365 -4.163 8.532 1.00 97.50 89 PRO A CA 1
ATOM 640 C C . PRO A 1 89 ? 9.060 -2.977 9.222 1.00 97.50 89 PRO A C 1
ATOM 642 O O . PRO A 1 89 ? 8.885 -1.832 8.804 1.00 97.50 89 PRO A O 1
ATOM 645 N N . GLY A 1 90 ? 9.895 -3.207 10.240 1.00 95.38 90 GLY A N 1
ATOM 646 C CA . GLY A 1 90 ? 10.364 -2.139 11.140 1.00 95.38 90 GLY A CA 1
ATOM 647 C C . GLY A 1 90 ? 11.214 -1.023 10.532 1.00 95.38 90 GLY A C 1
ATOM 648 O O . GLY A 1 90 ? 11.383 0.030 11.141 1.00 95.38 90 GLY A O 1
ATOM 649 N N . LYS A 1 91 ? 11.745 -1.222 9.321 1.00 91.88 91 LYS A N 1
ATOM 650 C CA . LYS A 1 91 ? 12.588 -0.236 8.619 1.00 91.88 91 LYS A CA 1
ATOM 651 C C . LYS A 1 91 ? 11.843 0.554 7.541 1.00 91.88 91 LYS A C 1
ATOM 653 O O . LYS A 1 91 ? 12.474 1.325 6.812 1.00 91.88 91 LYS A O 1
ATOM 658 N N . ALA A 1 92 ? 10.542 0.337 7.375 1.00 94.12 92 ALA A N 1
ATOM 659 C CA . ALA A 1 92 ? 9.761 1.069 6.390 1.00 94.12 92 ALA A CA 1
ATOM 660 C C . ALA A 1 92 ? 9.379 2.466 6.897 1.00 94.12 92 ALA A C 1
ATOM 662 O O . ALA A 1 92 ? 9.038 2.663 8.062 1.00 94.12 92 ALA A O 1
ATOM 663 N N . GLY A 1 93 ? 9.430 3.442 5.990 1.00 93.50 93 GLY A N 1
ATOM 664 C CA . GLY A 1 93 ? 8.948 4.803 6.221 1.00 93.50 93 GLY A CA 1
ATOM 665 C C . GLY A 1 93 ? 7.603 5.063 5.541 1.00 93.50 93 GLY A C 1
ATOM 666 O O . GLY A 1 93 ? 6.959 4.147 5.029 1.00 93.50 93 GLY A O 1
ATOM 667 N N . GLY A 1 94 ? 7.199 6.334 5.509 1.00 92.75 94 GLY A N 1
ATOM 668 C CA . GLY A 1 94 ? 6.013 6.783 4.779 1.00 92.75 94 GLY A CA 1
ATOM 669 C C . GLY A 1 94 ? 4.721 6.084 5.215 1.00 92.75 94 GLY A C 1
ATOM 670 O O . GLY A 1 94 ? 4.521 5.799 6.397 1.00 92.75 94 GLY A O 1
ATOM 671 N N . ALA A 1 95 ? 3.848 5.815 4.244 1.00 94.19 95 ALA A N 1
ATOM 672 C CA . ALA A 1 95 ? 2.554 5.181 4.478 1.00 94.19 95 ALA A CA 1
ATOM 673 C C . ALA A 1 95 ? 2.664 3.748 5.021 1.00 94.19 95 ALA A C 1
ATOM 675 O O . ALA A 1 95 ? 1.970 3.407 5.979 1.00 94.19 95 ALA A O 1
ATOM 676 N N . SER A 1 96 ? 3.563 2.930 4.468 1.00 96.69 96 SER A N 1
ATOM 677 C CA . SER A 1 96 ? 3.783 1.559 4.942 1.00 96.69 96 SER A CA 1
ATOM 678 C C . SER A 1 96 ? 4.263 1.535 6.387 1.00 96.69 96 SER A C 1
ATOM 680 O O . SER A 1 96 ? 3.706 0.827 7.217 1.00 96.69 96 SER A O 1
ATOM 682 N N . GLY A 1 97 ? 5.230 2.391 6.735 1.00 96.75 97 GLY A N 1
ATOM 683 C CA . GLY A 1 97 ? 5.709 2.502 8.113 1.00 96.75 97 GLY A CA 1
ATOM 684 C C . GLY A 1 97 ? 4.612 2.909 9.104 1.00 96.75 97 GLY A C 1
ATOM 685 O O . GLY A 1 97 ? 4.595 2.418 10.231 1.00 96.75 97 GLY A O 1
ATOM 686 N N . ALA A 1 98 ? 3.679 3.778 8.701 1.00 96.50 98 ALA A N 1
ATOM 687 C CA . ALA A 1 98 ? 2.511 4.112 9.518 1.00 96.50 98 ALA A CA 1
ATOM 688 C C . ALA A 1 98 ? 1.553 2.918 9.669 1.00 96.50 98 ALA A C 1
ATOM 690 O O . ALA A 1 98 ? 1.104 2.640 10.779 1.00 96.50 98 ALA A O 1
ATOM 691 N N . THR A 1 99 ? 1.307 2.180 8.583 1.00 97.75 99 THR A N 1
ATOM 692 C CA . THR A 1 99 ? 0.472 0.966 8.580 1.00 97.75 99 THR A CA 1
ATOM 693 C C . THR A 1 99 ? 1.042 -0.100 9.513 1.00 97.75 99 THR A C 1
ATOM 695 O O . THR A 1 99 ? 0.330 -0.614 10.363 1.00 97.75 99 THR A O 1
ATOM 698 N N . TYR A 1 100 ? 2.347 -0.367 9.461 1.00 98.19 100 TYR A N 1
ATOM 699 C CA . TYR A 1 100 ? 2.983 -1.380 10.312 1.00 98.19 100 TYR A CA 1
ATOM 700 C C . TYR A 1 100 ? 2.977 -1.023 11.799 1.00 98.19 100 TYR A C 1
ATOM 702 O O . TYR A 1 100 ? 2.924 -1.914 12.644 1.00 98.19 100 TYR A O 1
ATOM 710 N N . LYS A 1 101 ? 3.036 0.273 12.131 1.00 97.31 101 LYS A N 1
ATOM 711 C CA . LYS A 1 101 ? 2.884 0.747 13.513 1.00 97.31 101 LYS A CA 1
ATOM 712 C C . LYS A 1 101 ? 1.461 0.543 14.016 1.00 97.31 101 LYS A C 1
ATOM 714 O O . LYS A 1 101 ? 1.297 0.096 15.142 1.00 97.31 101 LYS A O 1
ATOM 719 N N . TRP A 1 102 ? 0.467 0.855 13.187 1.00 96.94 102 TRP A N 1
ATOM 720 C CA . TRP A 1 102 ? -0.943 0.634 13.508 1.00 96.94 102 TRP A CA 1
ATOM 721 C C . TRP A 1 102 ? -1.251 -0.853 13.731 1.00 96.94 102 TRP A C 1
ATOM 723 O O . TRP A 1 102 ? -1.843 -1.200 14.743 1.00 96.94 102 TRP A O 1
ATOM 733 N N . LEU A 1 103 ? -0.725 -1.729 12.873 1.00 97.12 103 LEU A N 1
ATOM 734 C CA . LEU A 1 103 ? -0.836 -3.186 13.015 1.00 97.12 103 LEU A CA 1
ATOM 735 C C . LEU A 1 103 ? -0.058 -3.774 14.206 1.00 97.12 103 LEU A C 1
ATOM 737 O O . LEU A 1 103 ? -0.157 -4.967 14.472 1.00 97.12 103 LEU A O 1
ATOM 741 N N . GLY A 1 104 ? 0.803 -2.996 14.869 1.00 97.38 104 GLY A N 1
ATOM 742 C CA . GLY A 1 104 ? 1.685 -3.506 15.923 1.00 97.38 104 GLY A CA 1
ATOM 743 C C . GLY A 1 104 ? 2.827 -4.410 15.435 1.00 97.38 104 GLY A C 1
ATOM 744 O O . GLY A 1 104 ? 3.549 -4.957 16.261 1.00 97.38 104 GLY A O 1
ATOM 745 N N . ILE A 1 105 ? 3.055 -4.534 14.121 1.00 97.81 105 ILE A N 1
ATOM 746 C CA . ILE A 1 105 ? 4.096 -5.414 13.555 1.00 97.81 105 ILE A CA 1
ATOM 747 C C . ILE A 1 105 ? 5.441 -4.715 13.331 1.00 97.81 105 ILE A C 1
ATOM 749 O O . ILE A 1 105 ? 6.379 -5.322 12.828 1.00 97.81 105 ILE A O 1
ATOM 753 N N . ALA A 1 106 ? 5.578 -3.431 13.667 1.00 97.12 106 ALA A N 1
ATOM 754 C CA . ALA A 1 106 ? 6.800 -2.669 13.391 1.00 97.12 106 ALA A CA 1
ATOM 755 C C . ALA A 1 106 ? 8.068 -3.234 14.074 1.00 97.12 106 ALA A C 1
ATOM 757 O O . ALA A 1 106 ? 9.173 -2.938 13.629 1.00 97.12 106 ALA A O 1
ATOM 758 N N . SER A 1 107 ? 7.941 -4.035 15.133 1.00 97.00 107 SER A N 1
ATOM 759 C CA . SER A 1 107 ? 9.069 -4.716 15.788 1.00 97.00 107 SER A CA 1
ATOM 760 C C . SER A 1 107 ? 9.371 -6.107 15.230 1.00 97.00 107 SER A C 1
ATOM 762 O O . SER A 1 107 ? 10.377 -6.701 15.617 1.00 97.00 107 SER A O 1
ATOM 764 N N . GLU A 1 108 ? 8.531 -6.633 14.339 1.00 97.44 108 GLU A N 1
ATOM 765 C CA . GLU A 1 108 ? 8.692 -7.983 13.812 1.00 97.44 108 GLU A CA 1
ATOM 766 C C . GLU A 1 108 ? 9.906 -8.091 12.890 1.00 97.44 108 GLU A C 1
ATOM 768 O O . GLU A 1 108 ? 10.217 -7.195 12.098 1.00 97.44 108 GLU A O 1
ATOM 773 N N . ALA A 1 109 ? 10.590 -9.233 12.973 1.00 97.44 109 ALA A N 1
ATOM 774 C CA . ALA A 1 109 ? 11.780 -9.492 12.168 1.00 97.44 109 ALA A CA 1
ATOM 775 C C . ALA A 1 109 ? 11.447 -9.725 10.684 1.00 97.44 109 ALA A C 1
ATOM 777 O O . ALA A 1 109 ? 12.270 -9.451 9.810 1.00 97.44 109 ALA A O 1
ATOM 778 N N . ALA A 1 110 ? 10.252 -10.243 10.390 1.00 97.88 110 ALA A N 1
ATOM 779 C CA . ALA A 1 110 ? 9.813 -10.577 9.043 1.00 97.88 110 ALA A CA 1
ATOM 780 C C . ALA A 1 110 ? 8.288 -10.510 8.924 1.00 97.88 110 ALA A C 1
ATOM 782 O O . ALA A 1 110 ? 7.570 -10.605 9.915 1.00 97.88 110 ALA A O 1
ATOM 783 N N . PHE A 1 111 ? 7.804 -10.395 7.688 1.00 98.38 111 PHE A N 1
ATOM 784 C CA . PHE A 1 111 ? 6.386 -10.583 7.390 1.00 98.38 111 PHE A CA 1
ATOM 785 C C . PHE A 1 111 ? 5.969 -12.052 7.538 1.00 98.38 111 PHE A C 1
ATOM 787 O O . PHE A 1 111 ? 6.815 -12.942 7.354 1.00 98.38 111 PHE A O 1
ATOM 794 N N . PRO A 1 112 ? 4.672 -12.318 7.790 1.00 98.06 112 PRO A N 1
ATOM 795 C CA . PRO A 1 112 ? 4.113 -13.665 7.754 1.00 98.06 112 PRO A CA 1
ATOM 796 C C . PRO A 1 112 ? 4.466 -14.400 6.456 1.00 98.06 112 PRO A C 1
ATOM 798 O O . PRO A 1 112 ? 4.528 -13.794 5.382 1.00 98.06 112 PRO A O 1
ATOM 801 N N . ALA A 1 113 ? 4.659 -15.720 6.542 1.00 98.12 113 ALA A N 1
ATOM 802 C CA . ALA A 1 113 ? 5.037 -16.546 5.392 1.00 98.12 113 ALA A CA 1
ATOM 803 C C . ALA A 1 113 ? 4.067 -16.373 4.210 1.00 98.12 113 ALA A C 1
ATOM 805 O O . ALA A 1 113 ? 4.516 -16.135 3.094 1.00 98.12 113 ALA A O 1
ATOM 806 N N . ALA A 1 114 ? 2.757 -16.346 4.474 1.00 97.50 114 ALA A N 1
ATOM 807 C CA . ALA A 1 114 ? 1.728 -16.145 3.452 1.00 97.50 114 ALA A CA 1
ATOM 808 C C . ALA A 1 114 ? 1.897 -14.833 2.656 1.00 97.50 114 ALA A C 1
ATOM 810 O O . ALA A 1 114 ? 1.740 -14.826 1.436 1.00 97.50 114 ALA A O 1
ATOM 811 N N . VAL A 1 115 ? 2.282 -13.731 3.313 1.00 98.31 115 VAL A N 1
ATOM 812 C CA . VAL A 1 115 ? 2.547 -12.444 2.636 1.00 98.31 115 VAL A CA 1
ATOM 813 C C . VAL A 1 115 ? 3.793 -12.550 1.758 1.00 98.31 115 VAL A C 1
ATOM 815 O O . VAL A 1 115 ? 3.811 -12.101 0.616 1.00 98.31 115 VAL A O 1
ATOM 818 N N . ARG A 1 116 ? 4.850 -13.185 2.268 1.00 98.56 116 ARG A N 1
ATOM 819 C CA . ARG A 1 116 ? 6.102 -13.369 1.520 1.00 98.56 116 ARG A CA 1
ATOM 820 C C . ARG A 1 116 ? 5.938 -14.315 0.336 1.00 98.56 116 ARG A C 1
ATOM 822 O O . ARG A 1 116 ? 6.629 -14.176 -0.669 1.00 98.56 116 ARG A O 1
ATOM 829 N N . GLU A 1 117 ? 5.059 -15.295 0.458 1.00 98.38 117 GLU A N 1
ATOM 830 C CA . GLU A 1 117 ? 4.789 -16.260 -0.596 1.00 98.38 117 GLU A CA 1
ATOM 831 C C . GLU A 1 117 ? 3.918 -15.679 -1.707 1.00 98.38 117 GLU A C 1
ATOM 833 O O . GLU A 1 117 ? 4.137 -16.054 -2.857 1.00 98.38 117 GLU A O 1
ATOM 838 N N . SER A 1 118 ? 2.994 -14.771 -1.385 1.00 98.06 118 SER A N 1
ATOM 839 C CA . SER A 1 118 ? 2.103 -14.113 -2.351 1.00 98.06 118 SER A CA 1
ATOM 840 C C . SER A 1 118 ? 2.733 -12.905 -3.045 1.00 98.06 118 SER A C 1
ATOM 842 O O . SER A 1 118 ? 2.421 -12.656 -4.203 1.00 98.06 118 SER A O 1
ATOM 844 N N . VAL A 1 119 ? 3.643 -12.182 -2.382 1.00 98.62 119 VAL A N 1
ATOM 845 C CA . VAL A 1 119 ? 4.226 -10.939 -2.913 1.00 98.62 119 VAL A CA 1
ATOM 846 C C . VAL A 1 119 ? 5.711 -11.107 -3.221 1.00 98.62 119 VAL A C 1
ATOM 848 O O . VAL A 1 119 ? 6.564 -10.824 -2.376 1.00 98.62 119 VAL A O 1
ATOM 851 N N . ARG A 1 120 ? 6.043 -11.592 -4.423 1.00 98.44 120 ARG A N 1
ATOM 852 C CA . ARG A 1 120 ? 7.410 -11.986 -4.815 1.00 98.44 120 ARG A CA 1
ATOM 853 C C . ARG A 1 120 ? 8.071 -11.028 -5.798 1.00 98.44 120 ARG A C 1
ATOM 855 O O . ARG A 1 120 ? 9.301 -10.969 -5.815 1.00 98.44 120 ARG A O 1
ATOM 862 N N . ASP A 1 121 ? 7.287 -10.288 -6.566 1.00 98.38 121 ASP A N 1
ATOM 863 C CA . ASP A 1 121 ? 7.765 -9.356 -7.580 1.00 98.38 121 ASP A CA 1
ATOM 864 C C . ASP A 1 121 ? 6.937 -8.059 -7.608 1.00 98.38 121 ASP A C 1
ATOM 866 O O . ASP A 1 121 ? 5.951 -7.890 -6.888 1.00 98.38 121 ASP A O 1
ATOM 870 N N . VAL A 1 122 ? 7.373 -7.103 -8.424 1.00 98.12 122 VAL A N 1
ATOM 871 C CA . VAL A 1 122 ? 6.610 -5.893 -8.732 1.00 98.12 122 VAL A CA 1
ATOM 872 C C . VAL A 1 122 ? 5.314 -6.269 -9.451 1.00 98.12 122 VAL A C 1
ATOM 874 O O . VAL A 1 122 ? 5.316 -7.073 -10.377 1.00 98.12 122 VAL A O 1
ATOM 877 N N . GLY A 1 123 ? 4.206 -5.665 -9.030 1.00 98.12 123 GLY A N 1
ATOM 878 C CA . GLY A 1 123 ? 2.862 -5.979 -9.507 1.00 98.12 123 GLY A CA 1
ATOM 879 C C . GLY A 1 123 ? 2.128 -6.998 -8.635 1.00 98.12 123 GLY A C 1
ATOM 880 O O . GLY A 1 123 ? 0.900 -7.058 -8.699 1.00 98.12 123 GLY A O 1
ATOM 881 N N . ASP A 1 124 ? 2.828 -7.762 -7.791 1.00 98.69 124 ASP A N 1
ATOM 882 C CA . ASP A 1 124 ? 2.175 -8.720 -6.899 1.00 98.69 124 ASP A CA 1
ATOM 883 C C . ASP A 1 124 ? 1.441 -8.011 -5.755 1.00 98.69 124 ASP A C 1
ATOM 885 O O . ASP A 1 124 ? 1.896 -6.990 -5.222 1.00 98.69 124 ASP A O 1
ATOM 889 N N . ALA A 1 125 ? 0.320 -8.606 -5.346 1.00 98.81 125 ALA A N 1
ATOM 890 C CA . ALA A 1 125 ? -0.423 -8.228 -4.155 1.00 98.81 125 ALA A CA 1
ATOM 891 C C . ALA A 1 125 ? -0.827 -9.477 -3.362 1.00 98.81 125 ALA A C 1
ATOM 893 O O . ALA A 1 125 ? -1.042 -10.537 -3.944 1.00 98.81 125 ALA A O 1
ATOM 894 N N . GLY A 1 126 ? -0.935 -9.345 -2.042 1.00 98.25 126 GLY A N 1
ATOM 895 C CA . GLY A 1 126 ? -1.326 -10.437 -1.161 1.00 98.25 126 GLY A CA 1
ATOM 896 C C . GLY A 1 126 ? -2.097 -9.939 0.050 1.00 98.25 126 GLY A C 1
ATOM 897 O O . GLY A 1 126 ? -1.638 -9.042 0.766 1.00 98.25 126 GLY A O 1
ATOM 898 N N . PHE A 1 127 ? -3.271 -10.524 0.275 1.00 98.12 127 PHE A N 1
ATOM 899 C CA . PHE A 1 127 ? -4.073 -10.273 1.460 1.00 98.12 127 PHE A CA 1
ATOM 900 C C . PHE A 1 127 ? -3.518 -10.990 2.705 1.00 98.12 127 PHE A C 1
ATOM 902 O O . PHE A 1 127 ? -3.097 -12.148 2.656 1.00 98.12 127 PHE A O 1
ATOM 909 N N . HIS A 1 128 ? -3.579 -10.317 3.854 1.00 97.94 128 HIS A N 1
ATOM 910 C CA . HIS A 1 128 ? -3.385 -10.922 5.166 1.00 97.94 128 HIS A CA 1
ATOM 911 C C . HIS A 1 128 ? -4.297 -10.282 6.214 1.00 97.94 128 HIS A C 1
ATOM 913 O O . HIS A 1 128 ? -4.527 -9.071 6.204 1.00 97.94 128 HIS A O 1
ATOM 919 N N . ASP A 1 129 ? -4.805 -11.112 7.123 1.00 96.81 129 ASP A N 1
ATOM 920 C CA . ASP A 1 129 ? -5.599 -10.683 8.271 1.00 96.81 129 ASP A CA 1
ATOM 921 C C . ASP A 1 129 ? -4.713 -10.645 9.518 1.00 96.81 129 ASP A C 1
ATOM 923 O O . ASP A 1 129 ? -4.211 -11.679 9.962 1.00 96.81 129 ASP A O 1
ATOM 927 N N . TYR A 1 130 ? -4.503 -9.453 10.070 1.00 96.12 130 TYR A N 1
ATOM 928 C CA . TYR A 1 130 ? -3.741 -9.258 11.298 1.00 96.12 130 TYR A CA 1
ATOM 929 C C . TYR A 1 130 ? -4.706 -9.108 12.474 1.00 96.12 130 TYR A C 1
ATOM 931 O O . TYR A 1 130 ? -4.974 -8.001 12.930 1.00 96.12 130 TYR A O 1
ATOM 939 N N . ALA A 1 131 ? -5.236 -10.234 12.957 1.00 93.31 131 ALA A N 1
ATOM 940 C CA . ALA A 1 131 ? -6.147 -10.282 14.105 1.00 93.31 131 ALA A CA 1
ATOM 941 C C . ALA A 1 131 ? -7.398 -9.388 13.945 1.00 93.31 131 ALA A C 1
ATOM 943 O O . ALA A 1 131 ? -7.780 -8.672 14.868 1.00 93.31 131 ALA A O 1
ATOM 944 N N . GLY A 1 132 ? -8.038 -9.448 12.775 1.00 92.56 132 GLY A N 1
ATOM 945 C CA . GLY A 1 132 ? -9.213 -8.652 12.412 1.00 92.56 132 GLY A CA 1
ATOM 946 C C . GLY A 1 132 ? -8.896 -7.434 11.543 1.00 92.56 132 GLY A C 1
ATOM 947 O O . GLY A 1 132 ? -9.803 -6.882 10.918 1.00 92.56 132 GLY A O 1
ATOM 948 N N . GLU A 1 133 ? -7.620 -7.047 11.442 1.00 95.62 133 GLU A N 1
ATOM 949 C CA . GLU A 1 133 ? -7.187 -5.939 10.593 1.00 95.62 133 GLU A CA 1
ATOM 950 C C . GLU A 1 133 ? -6.763 -6.434 9.209 1.00 95.62 133 GLU A C 1
ATOM 952 O O . GLU A 1 133 ? -5.681 -6.994 9.007 1.00 95.62 133 GLU A O 1
ATOM 957 N N . GLY A 1 134 ? -7.643 -6.229 8.229 1.00 97.00 134 GLY A N 1
ATOM 958 C CA . GLY A 1 134 ? -7.421 -6.680 6.862 1.00 97.00 134 GLY A CA 1
ATOM 959 C C . GLY A 1 134 ? -6.475 -5.768 6.083 1.00 97.00 134 GLY A C 1
ATOM 960 O O . GLY A 1 134 ? -6.782 -4.594 5.857 1.00 97.00 134 GLY A O 1
ATOM 961 N N . VAL A 1 135 ? -5.372 -6.322 5.573 1.00 98.31 135 VAL A N 1
ATOM 962 C CA . VAL A 1 135 ? -4.402 -5.582 4.754 1.00 98.31 135 VAL A CA 1
ATOM 963 C C . VAL A 1 135 ? -4.083 -6.322 3.463 1.00 98.31 135 VAL A C 1
ATOM 965 O O . VAL A 1 135 ? -3.858 -7.527 3.462 1.00 98.31 135 VAL A O 1
ATOM 968 N N . ILE A 1 136 ? -4.039 -5.586 2.355 1.00 98.69 136 ILE A N 1
ATOM 969 C CA . ILE A 1 136 ? -3.478 -6.056 1.088 1.00 98.69 136 ILE A CA 1
ATOM 970 C C . ILE A 1 136 ? -2.123 -5.381 0.915 1.00 98.69 136 ILE A C 1
ATOM 972 O O . ILE A 1 136 ? -2.048 -4.169 0.697 1.00 98.69 136 ILE A O 1
ATOM 976 N N . HIS A 1 137 ? -1.054 -6.165 1.010 1.00 98.75 137 HIS A N 1
ATOM 977 C CA . HIS A 1 137 ? 0.293 -5.701 0.698 1.00 98.75 137 HIS A CA 1
ATOM 978 C C . HIS A 1 137 ? 0.496 -5.778 -0.807 1.00 98.75 137 HIS A C 1
ATOM 980 O O . HIS A 1 137 ? 0.263 -6.829 -1.394 1.00 98.75 137 HIS A O 1
ATOM 986 N N . VAL A 1 138 ? 0.939 -4.690 -1.430 1.00 98.81 138 VAL A N 1
ATOM 987 C CA . VAL A 1 138 ? 1.183 -4.623 -2.876 1.00 98.81 138 VAL A CA 1
ATOM 988 C C . VAL A 1 138 ? 2.527 -3.974 -3.157 1.00 98.81 138 VAL A C 1
ATOM 990 O O . VAL A 1 138 ? 2.891 -2.989 -2.515 1.00 98.81 138 VAL A O 1
ATOM 993 N N . VAL A 1 139 ? 3.264 -4.497 -4.135 1.00 98.62 139 VAL A N 1
ATOM 994 C CA . VAL A 1 139 ? 4.508 -3.876 -4.604 1.00 98.62 139 VAL A CA 1
ATOM 995 C C . VAL A 1 139 ? 4.243 -3.157 -5.918 1.00 98.62 139 VAL A C 1
ATOM 997 O O . VAL A 1 139 ? 4.089 -3.776 -6.964 1.00 98.62 139 VAL A O 1
ATOM 1000 N N . GLY A 1 140 ? 4.228 -1.827 -5.869 1.00 98.19 140 GLY A N 1
ATOM 1001 C CA . GLY A 1 140 ? 4.170 -0.996 -7.069 1.00 98.19 140 GLY A CA 1
ATOM 1002 C C . GLY A 1 140 ? 5.536 -0.821 -7.749 1.00 98.19 140 GLY A C 1
ATOM 1003 O O . GLY A 1 140 ? 6.577 -1.010 -7.108 1.00 98.19 140 GLY A O 1
ATOM 1004 N N . PRO A 1 141 ? 5.560 -0.409 -9.029 1.00 98.00 141 PRO A N 1
ATOM 1005 C CA . PRO A 1 141 ? 6.787 -0.013 -9.717 1.00 98.00 141 PRO A CA 1
ATOM 1006 C C . PRO A 1 141 ? 7.456 1.181 -9.024 1.00 98.00 141 PRO A C 1
ATOM 1008 O O . PRO A 1 141 ? 6.785 2.138 -8.644 1.00 98.00 141 PRO A O 1
ATOM 1011 N N . ASN A 1 142 ? 8.781 1.154 -8.868 1.00 97.31 142 ASN A N 1
ATOM 1012 C CA . ASN A 1 142 ? 9.544 2.310 -8.391 1.00 97.31 142 ASN A CA 1
ATOM 1013 C C . ASN A 1 142 ? 10.033 3.141 -9.580 1.00 97.31 142 ASN A C 1
ATOM 1015 O O . ASN A 1 142 ? 11.064 2.815 -10.158 1.00 97.31 142 ASN A O 1
ATOM 1019 N N . PHE A 1 143 ? 9.344 4.225 -9.929 1.00 96.19 143 PHE A N 1
ATOM 1020 C CA . PHE A 1 143 ? 9.633 4.997 -11.143 1.00 96.19 143 PHE A CA 1
ATOM 1021 C C . PHE A 1 143 ? 11.017 5.665 -11.171 1.00 96.19 143 PHE A C 1
ATOM 1023 O O . PHE A 1 143 ? 11.451 6.088 -12.236 1.00 96.19 143 PHE A O 1
ATOM 1030 N N . GLY A 1 144 ? 11.736 5.714 -10.044 1.00 94.50 144 GLY A N 1
ATOM 1031 C CA . GLY A 1 144 ? 13.141 6.139 -10.003 1.00 94.50 144 GLY A CA 1
ATOM 1032 C C . GLY A 1 144 ? 14.144 5.056 -10.427 1.00 94.50 144 GLY A C 1
ATOM 1033 O O . GLY A 1 144 ? 15.346 5.310 -10.449 1.00 94.50 144 GLY A O 1
ATOM 1034 N N . ASP A 1 145 ? 13.691 3.834 -10.717 1.00 94.25 145 ASP A N 1
ATOM 1035 C CA . ASP A 1 145 ? 14.552 2.738 -11.161 1.00 94.25 145 ASP A CA 1
ATOM 1036 C C . ASP A 1 145 ? 15.019 2.956 -12.612 1.00 94.25 145 ASP A C 1
ATOM 1038 O O . ASP A 1 145 ? 14.228 3.236 -13.517 1.00 94.25 145 ASP A O 1
ATOM 1042 N N . ALA A 1 146 ? 16.320 2.763 -12.846 1.00 93.50 146 ALA A N 1
ATOM 1043 C CA . ALA A 1 146 ? 16.958 2.902 -14.1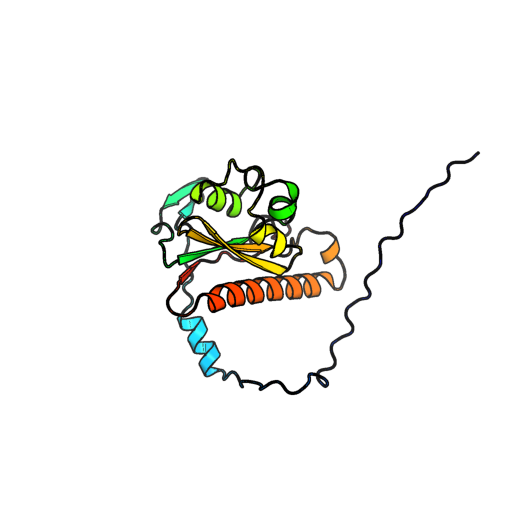51 1.00 93.50 146 ALA A CA 1
ATOM 1044 C C . ALA A 1 146 ? 16.309 2.024 -15.234 1.00 93.50 146 ALA A C 1
ATOM 1046 O O . ALA A 1 146 ? 16.357 2.378 -16.415 1.00 93.50 146 ALA A O 1
ATOM 1047 N N . ARG A 1 147 ? 15.654 0.914 -14.854 1.00 91.75 147 ARG A N 1
ATOM 1048 C CA . ARG A 1 147 ? 14.918 0.053 -15.796 1.00 91.75 147 ARG A CA 1
ATOM 1049 C C . ARG A 1 147 ? 13.793 0.779 -16.545 1.00 91.75 147 ARG A C 1
ATOM 1051 O O . ARG A 1 147 ? 13.422 0.347 -17.635 1.00 91.75 147 ARG A O 1
ATOM 1058 N N . TYR A 1 148 ? 13.296 1.897 -16.011 1.00 95.12 148 TYR A N 1
ATOM 1059 C CA . TYR A 1 148 ? 12.277 2.727 -16.658 1.00 95.12 148 TYR A CA 1
ATOM 1060 C C . TYR A 1 148 ? 12.838 3.932 -17.427 1.00 95.12 148 TYR A C 1
ATOM 1062 O O . TYR A 1 148 ? 12.068 4.693 -18.006 1.00 95.12 148 TYR A O 1
ATOM 1070 N N . GLY A 1 149 ? 14.162 4.111 -17.480 1.00 91.81 149 GLY A N 1
ATOM 1071 C CA . GLY A 1 149 ? 14.789 5.243 -18.174 1.00 91.81 149 GLY A CA 1
ATOM 1072 C C . GLY A 1 149 ? 14.874 5.103 -19.701 1.00 91.81 149 GLY A C 1
ATOM 1073 O O . GLY A 1 149 ? 15.228 6.059 -20.386 1.00 91.81 149 GLY A O 1
ATOM 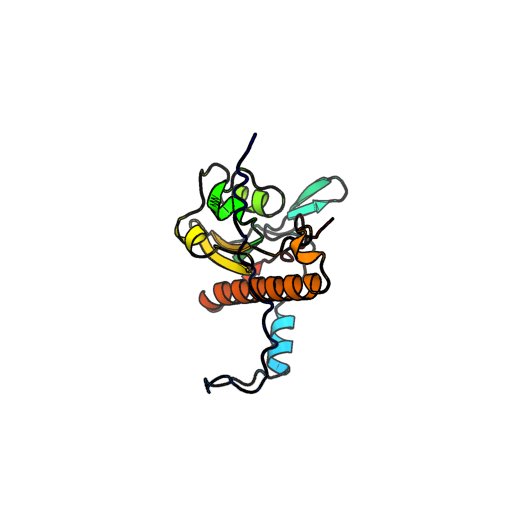1074 N N . GLY A 1 150 ? 14.591 3.917 -20.250 1.00 91.38 150 GLY A N 1
ATOM 1075 C CA . GLY A 1 150 ? 14.708 3.631 -21.685 1.00 91.38 150 GLY A CA 1
ATOM 1076 C C . GLY A 1 150 ? 13.461 3.978 -22.519 1.00 91.38 150 GLY A C 1
ATOM 1077 O O . GLY A 1 150 ? 12.415 4.316 -21.963 1.00 91.38 150 GLY A O 1
ATOM 1078 N N . PRO A 1 151 ? 13.518 3.805 -23.858 1.00 92.31 151 PRO A N 1
ATOM 1079 C CA . PRO A 1 151 ? 12.418 4.128 -24.783 1.00 92.31 151 PRO A CA 1
ATOM 1080 C C . PRO A 1 151 ? 11.070 3.460 -24.464 1.00 92.31 151 PRO A C 1
ATOM 1082 O O . PRO A 1 151 ? 10.020 3.992 -24.814 1.00 92.31 151 PRO A O 1
ATOM 1085 N N . HIS A 1 152 ? 11.093 2.311 -23.781 1.00 93.25 152 HIS A N 1
ATOM 1086 C CA . HIS A 1 152 ? 9.900 1.556 -23.377 1.00 93.25 152 HIS A CA 1
ATOM 1087 C C . HIS A 1 152 ? 9.597 1.641 -21.877 1.00 93.25 152 HIS A C 1
ATOM 1089 O O . HIS A 1 152 ? 8.626 1.052 -21.412 1.00 93.25 152 HIS A O 1
ATOM 1095 N N . GLY A 1 153 ? 10.389 2.390 -21.110 1.00 93.75 153 GLY A N 1
ATOM 1096 C CA . GLY A 1 153 ? 10.309 2.378 -19.655 1.00 93.75 153 GLY A CA 1
ATOM 1097 C C . GLY A 1 153 ? 8.969 2.867 -19.110 1.00 93.75 153 GLY A C 1
ATOM 1098 O O . GLY A 1 153 ? 8.415 2.241 -18.212 1.00 93.75 153 GLY A O 1
ATOM 1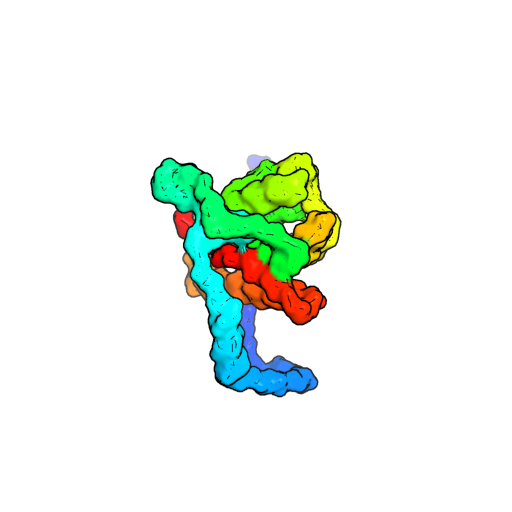099 N N . LYS A 1 154 ? 8.384 3.909 -19.716 1.00 93.88 154 LYS A N 1
ATOM 1100 C CA . LYS A 1 154 ? 7.037 4.388 -19.359 1.00 93.88 154 LYS A CA 1
ATOM 1101 C C . LYS A 1 154 ? 5.954 3.333 -19.606 1.00 93.88 154 LYS A C 1
ATOM 1103 O O . LYS A 1 154 ? 5.020 3.238 -18.817 1.00 93.88 154 LYS A O 1
ATOM 1108 N N . LEU A 1 155 ? 6.067 2.569 -20.695 1.00 95.38 155 LEU A N 1
ATOM 1109 C CA . LEU A 1 155 ? 5.108 1.513 -21.020 1.00 95.38 155 LEU A CA 1
ATOM 1110 C C . LEU A 1 155 ? 5.186 0.392 -19.978 1.00 95.38 155 LEU A C 1
ATOM 1112 O O . LEU A 1 155 ? 4.170 0.070 -19.376 1.00 95.38 155 LEU A O 1
ATOM 1116 N N . TRP A 1 156 ? 6.390 -0.107 -19.685 1.00 94.81 156 TRP A N 1
ATOM 1117 C CA . TRP A 1 156 ? 6.598 -1.149 -18.671 1.00 94.81 156 TRP A CA 1
ATOM 1118 C C . TRP A 1 156 ? 6.174 -0.709 -17.269 1.00 94.81 156 TRP A C 1
ATOM 1120 O O . TRP A 1 156 ? 5.504 -1.455 -16.563 1.00 94.81 156 TRP A O 1
ATOM 1130 N N . ALA A 1 157 ? 6.506 0.525 -16.883 1.00 96.50 157 ALA A N 1
ATOM 1131 C CA . ALA A 1 157 ? 6.052 1.124 -15.632 1.00 96.50 157 ALA A CA 1
ATOM 1132 C C . ALA A 1 157 ? 4.517 1.170 -15.544 1.00 96.50 157 ALA A C 1
ATOM 1134 O O . ALA A 1 157 ? 3.948 0.902 -14.488 1.00 96.50 157 ALA A O 1
ATOM 1135 N N . GLY A 1 158 ? 3.850 1.500 -16.655 1.00 97.38 158 GLY A N 1
ATOM 1136 C CA . GLY A 1 158 ? 2.395 1.492 -16.756 1.00 97.38 158 GLY A CA 1
ATOM 1137 C C . GLY A 1 158 ? 1.804 0.089 -16.623 1.00 97.38 158 GLY A C 1
ATOM 1138 O O . GLY A 1 158 ? 0.879 -0.094 -15.841 1.00 97.38 158 GLY A O 1
ATOM 1139 N N . GLU A 1 159 ? 2.351 -0.897 -17.334 1.00 97.44 159 GLU A N 1
ATOM 1140 C CA . GLU A 1 159 ? 1.901 -2.297 -17.285 1.00 97.44 159 GLU A CA 1
ATOM 1141 C C . GLU A 1 159 ? 2.028 -2.891 -15.874 1.00 97.44 159 GLU A C 1
ATOM 1143 O O . GLU A 1 159 ? 1.081 -3.489 -15.366 1.00 97.44 159 GLU A O 1
ATOM 1148 N N . GLU A 1 160 ? 3.153 -2.664 -15.195 1.00 98.06 160 GLU A N 1
ATOM 1149 C CA . GLU A 1 160 ? 3.347 -3.120 -13.814 1.00 98.06 160 GLU A CA 1
ATOM 1150 C C . GLU A 1 160 ? 2.429 -2.395 -12.819 1.00 98.06 160 GLU A C 1
ATOM 1152 O O . GLU A 1 160 ? 1.942 -3.007 -11.867 1.00 98.06 160 GLU A O 1
ATOM 1157 N N . LEU A 1 161 ? 2.154 -1.102 -13.033 1.00 98.50 161 LEU A N 1
ATOM 1158 C CA . LEU A 1 161 ? 1.199 -0.366 -12.206 1.00 98.50 161 LEU A CA 1
ATOM 1159 C C . LEU A 1 161 ? -0.225 -0.903 -12.397 1.00 98.50 161 LEU A C 1
ATOM 1161 O O . LEU A 1 161 ? -0.926 -1.114 -11.409 1.00 98.50 161 LEU A O 1
ATOM 1165 N N . VAL A 1 162 ? -0.642 -1.149 -13.644 1.00 98.44 162 VAL A N 1
ATOM 1166 C CA . VAL A 1 162 ? -1.935 -1.777 -13.961 1.00 98.44 162 VAL A CA 1
ATOM 1167 C C . VAL A 1 162 ? -2.039 -3.128 -13.259 1.00 98.44 162 VAL A C 1
ATOM 1169 O O . VAL A 1 162 ? -3.007 -3.356 -12.536 1.00 98.44 162 VAL A O 1
ATOM 1172 N N . GLN A 1 163 ? -1.010 -3.971 -13.375 1.00 98.56 163 GLN A N 1
ATOM 1173 C CA . GLN A 1 163 ? -0.985 -5.282 -12.730 1.00 98.56 163 GLN A CA 1
ATOM 1174 C C . GLN A 1 163 ? -1.139 -5.188 -11.204 1.00 98.56 163 GLN A C 1
ATOM 1176 O O . GLN A 1 163 ? -1.893 -5.970 -10.619 1.00 98.56 163 GLN A O 1
ATOM 1181 N N . ALA A 1 164 ? -0.474 -4.218 -10.566 1.00 98.69 164 ALA A N 1
ATOM 1182 C CA . ALA A 1 164 ? -0.581 -3.977 -9.128 1.00 98.69 164 ALA A CA 1
ATOM 1183 C C . ALA A 1 164 ? -2.019 -3.629 -8.706 1.00 98.69 164 ALA A C 1
ATOM 1185 O O . ALA A 1 164 ? -2.541 -4.205 -7.750 1.00 98.69 164 ALA A O 1
ATOM 1186 N N . TYR A 1 165 ? -2.683 -2.721 -9.428 1.00 98.50 165 TYR A N 1
ATOM 1187 C CA . TYR A 1 165 ? -4.084 -2.377 -9.159 1.00 98.50 165 TYR A CA 1
ATOM 1188 C C . TYR A 1 165 ? -5.028 -3.557 -9.401 1.00 98.50 165 TYR A C 1
ATOM 1190 O O . TYR A 1 165 ? -5.900 -3.813 -8.571 1.00 98.50 165 TYR A O 1
ATOM 1198 N N . GLU A 1 166 ? -4.853 -4.293 -10.500 1.00 98.31 166 GLU A N 1
ATOM 1199 C CA . GLU A 1 166 ? -5.661 -5.479 -10.801 1.00 98.31 166 GLU A CA 1
ATOM 1200 C C . GLU A 1 166 ? -5.570 -6.523 -9.688 1.00 98.31 166 GLU A C 1
ATOM 1202 O O . GLU A 1 166 ? -6.594 -7.038 -9.237 1.00 98.31 166 GLU A O 1
ATOM 1207 N N . ASN A 1 167 ? -4.357 -6.811 -9.212 1.00 98.69 167 ASN A N 1
ATOM 1208 C CA . ASN A 1 167 ? -4.147 -7.793 -8.155 1.00 98.69 167 ASN A CA 1
ATOM 1209 C C . ASN A 1 167 ? -4.739 -7.320 -6.822 1.00 98.69 167 ASN A C 1
ATOM 1211 O O . ASN A 1 167 ? -5.398 -8.107 -6.150 1.00 98.69 167 ASN A O 1
ATOM 1215 N N . VAL A 1 168 ? -4.625 -6.033 -6.473 1.00 98.56 168 VAL A N 1
ATOM 1216 C CA . VAL A 1 168 ? -5.300 -5.479 -5.285 1.00 98.56 168 VAL A CA 1
ATOM 1217 C C . VAL A 1 168 ? -6.818 -5.642 -5.369 1.00 98.56 168 VAL A C 1
ATOM 1219 O O . VAL A 1 168 ? -7.450 -6.077 -4.406 1.00 98.56 168 VAL A O 1
ATOM 1222 N N . LEU A 1 169 ? -7.418 -5.304 -6.512 1.00 97.12 169 LEU A N 1
ATOM 1223 C CA . LEU A 1 169 ? -8.864 -5.427 -6.693 1.00 97.12 169 LEU A CA 1
ATOM 1224 C C . LEU A 1 169 ? -9.314 -6.892 -6.679 1.00 97.12 169 LEU A C 1
ATOM 1226 O O . LEU A 1 169 ? -10.378 -7.185 -6.137 1.00 97.12 169 LEU A O 1
ATOM 1230 N N . ARG A 1 170 ? -8.503 -7.815 -7.211 1.00 97.44 170 ARG A N 1
ATOM 1231 C CA . ARG A 1 170 ? -8.760 -9.261 -7.159 1.00 97.44 170 ARG A CA 1
ATOM 1232 C C . ARG A 1 170 ? -8.740 -9.788 -5.725 1.00 97.44 170 ARG A C 1
ATOM 1234 O O . ARG A 1 170 ? -9.690 -10.459 -5.327 1.00 97.44 170 ARG A O 1
ATOM 1241 N N . GLU A 1 171 ? -7.710 -9.449 -4.952 1.00 97.75 171 GLU A N 1
ATOM 1242 C CA . GLU A 1 171 ? -7.599 -9.814 -3.533 1.00 97.75 171 GLU A CA 1
ATOM 1243 C C . GLU A 1 171 ? -8.785 -9.265 -2.727 1.00 97.75 171 GLU A C 1
ATOM 1245 O O . GLU A 1 171 ? -9.401 -9.979 -1.936 1.00 97.75 171 GLU A O 1
ATOM 1250 N N . PHE A 1 172 ? -9.169 -8.007 -2.968 1.00 96.88 172 PHE A N 1
ATOM 1251 C CA . PHE A 1 172 ? -10.316 -7.403 -2.295 1.00 96.88 172 PHE A CA 1
ATOM 1252 C C . PHE A 1 172 ? -11.640 -8.080 -2.676 1.00 96.88 172 PHE A C 1
ATOM 1254 O O . PHE A 1 172 ? -12.438 -8.405 -1.797 1.00 96.88 172 PHE A O 1
ATOM 1261 N N . ALA A 1 173 ? -11.871 -8.339 -3.966 1.00 94.62 173 ALA A N 1
ATOM 1262 C CA . ALA A 1 173 ? -13.090 -8.988 -4.447 1.00 94.62 173 ALA A CA 1
ATOM 1263 C C . ALA A 1 173 ? -13.240 -10.428 -3.927 1.00 94.62 173 ALA A C 1
ATOM 1265 O O . ALA A 1 173 ? -14.357 -10.857 -3.631 1.00 94.62 173 ALA A O 1
ATOM 1266 N N . ALA A 1 174 ? -12.132 -11.157 -3.755 1.00 95.12 174 ALA A N 1
ATOM 1267 C CA . ALA A 1 174 ? -12.129 -12.520 -3.222 1.00 95.12 174 ALA A CA 1
ATOM 1268 C C . ALA A 1 174 ? -12.669 -12.616 -1.781 1.00 95.12 174 ALA A C 1
ATOM 1270 O O . ALA A 1 174 ? -13.110 -13.685 -1.361 1.00 95.12 174 ALA A O 1
ATOM 1271 N N . ARG A 1 175 ? -12.704 -11.501 -1.034 1.00 90.25 175 ARG A N 1
ATOM 1272 C CA . ARG A 1 175 ? -13.297 -11.428 0.314 1.00 90.25 175 ARG A CA 1
ATOM 1273 C C . ARG A 1 175 ? -14.830 -11.375 0.315 1.00 90.25 175 ARG A C 1
ATOM 1275 O O . ARG A 1 175 ? -15.438 -11.496 1.376 1.00 90.25 175 ARG A O 1
ATOM 1282 N N . GLY A 1 176 ? -15.460 -11.199 -0.846 1.00 85.50 176 GLY A N 1
ATOM 1283 C CA . GLY A 1 176 ? -16.911 -11.131 -0.987 1.00 85.50 176 GLY A CA 1
ATOM 1284 C C . GLY A 1 176 ? -17.503 -9.730 -0.804 1.00 85.50 176 GLY A C 1
ATOM 1285 O O . GLY A 1 176 ? -16.808 -8.718 -0.712 1.00 85.50 176 GLY A O 1
ATOM 1286 N N . ALA A 1 177 ? -18.834 -9.662 -0.812 1.00 77.19 177 ALA A N 1
ATOM 1287 C CA . ALA A 1 177 ? -19.564 -8.399 -0.823 1.00 77.19 177 ALA A CA 1
ATOM 1288 C C . ALA A 1 177 ? -19.587 -7.701 0.551 1.00 77.19 177 ALA A C 1
ATOM 1290 O O . ALA A 1 177 ? -19.691 -8.338 1.595 1.00 77.19 177 ALA A O 1
ATOM 1291 N N . GLY A 1 178 ? -19.592 -6.363 0.536 1.00 78.31 178 GLY A N 1
ATOM 1292 C CA . GLY A 1 178 ? -19.866 -5.536 1.718 1.00 78.31 178 GLY A CA 1
ATOM 1293 C C . GLY A 1 178 ? -18.642 -4.980 2.456 1.00 78.31 178 GLY A C 1
ATOM 1294 O O . GLY A 1 178 ? -18.816 -4.371 3.512 1.00 78.31 178 GLY A O 1
ATOM 1295 N N . GLY A 1 179 ? -17.427 -5.155 1.940 1.00 91.50 179 GLY A N 1
ATOM 1296 C CA . GLY A 1 179 ? -16.230 -4.496 2.476 1.00 91.50 179 GLY A CA 1
ATOM 1297 C C . GLY A 1 179 ? -16.042 -3.061 1.970 1.00 91.50 179 GLY A C 1
ATOM 1298 O O . GLY A 1 179 ? -16.652 -2.652 0.981 1.00 91.50 179 GLY A O 1
ATOM 1299 N N . VAL A 1 180 ? -15.145 -2.318 2.619 1.00 95.81 180 VAL A N 1
ATOM 1300 C CA . VAL A 1 180 ? -14.611 -1.035 2.131 1.00 95.81 180 VAL A CA 1
ATOM 1301 C C . VAL A 1 180 ? -13.119 -1.200 1.865 1.00 95.81 180 VAL A C 1
ATOM 1303 O O . VAL A 1 180 ? -12.396 -1.669 2.737 1.00 95.81 180 VAL A O 1
ATOM 1306 N N . LEU A 1 181 ? -12.646 -0.787 0.689 1.00 97.56 181 LEU A N 1
ATOM 1307 C CA . LEU A 1 181 ? -11.218 -0.724 0.378 1.00 97.56 181 LEU A CA 1
ATOM 1308 C C . LEU A 1 181 ? -10.727 0.715 0.559 1.00 97.56 181 LEU A C 1
ATOM 1310 O O . LEU A 1 181 ? -11.222 1.625 -0.104 1.00 97.56 181 LEU A O 1
ATOM 1314 N N . ARG A 1 182 ? -9.739 0.930 1.431 1.00 98.25 182 ARG A N 1
ATOM 1315 C CA . ARG A 1 182 ? -9.010 2.202 1.523 1.00 98.25 182 ARG A CA 1
ATOM 1316 C C . ARG A 1 182 ? -7.665 2.041 0.829 1.00 98.25 182 ARG A C 1
ATOM 1318 O O . ARG A 1 182 ? -6.840 1.233 1.251 1.00 98.25 182 ARG A O 1
ATOM 1325 N N . LEU A 1 183 ? -7.435 2.837 -0.210 1.00 96.88 183 LEU A N 1
ATOM 1326 C CA . LEU A 1 183 ? -6.263 2.735 -1.074 1.00 96.88 183 LEU A CA 1
ATOM 1327 C C . LEU A 1 183 ? -5.545 4.085 -1.193 1.00 96.88 183 LEU A C 1
ATOM 1329 O O . LEU A 1 183 ? -6.179 5.130 -1.323 1.00 96.88 183 LEU A O 1
ATOM 1333 N N . LEU A 1 184 ? -4.211 4.053 -1.159 1.00 95.56 184 LEU A N 1
ATOM 1334 C CA . LEU A 1 184 ? -3.362 5.161 -1.604 1.00 95.56 184 LEU A CA 1
ATOM 1335 C C . LEU A 1 184 ? -3.012 4.981 -3.080 1.00 95.56 184 LEU A C 1
ATOM 1337 O O . LEU A 1 184 ? -2.905 3.835 -3.517 1.00 95.56 184 LEU A O 1
ATOM 1341 N N . PRO A 1 185 ? -2.718 6.061 -3.825 1.00 96.44 185 PRO A N 1
ATOM 1342 C CA . PRO A 1 185 ? -2.122 5.926 -5.146 1.00 96.44 185 PRO A CA 1
ATOM 1343 C C . PRO A 1 185 ? -0.864 5.049 -5.082 1.00 96.44 185 PRO A C 1
ATOM 1345 O O . PRO A 1 185 ? 0.146 5.433 -4.481 1.00 96.44 185 PRO A O 1
ATOM 1348 N N . ILE A 1 186 ? -0.931 3.856 -5.680 1.00 98.12 186 ILE A N 1
ATOM 1349 C CA . ILE A 1 186 ? 0.206 2.935 -5.755 1.00 98.12 186 ILE A CA 1
ATOM 1350 C C . ILE A 1 186 ? 1.332 3.655 -6.501 1.00 98.12 186 ILE A C 1
ATOM 1352 O O . ILE A 1 186 ? 1.097 4.320 -7.510 1.00 98.12 186 ILE A O 1
ATOM 1356 N N . SER A 1 187 ? 2.543 3.581 -5.947 1.00 97.69 187 SER A N 1
ATOM 1357 C CA . SER A 1 187 ? 3.731 4.300 -6.429 1.00 97.69 187 SER A CA 1
ATOM 1358 C C . SER A 1 187 ? 3.671 5.836 -6.367 1.00 97.69 187 SER A C 1
ATOM 1360 O O . SER A 1 187 ? 4.595 6.493 -6.828 1.00 97.69 187 SER A O 1
ATOM 1362 N N . GLY A 1 188 ? 2.660 6.441 -5.731 1.00 94.94 188 GLY A N 1
ATOM 1363 C CA . GLY A 1 188 ? 2.504 7.905 -5.656 1.00 94.94 188 GLY A CA 1
ATOM 1364 C C . GLY A 1 188 ? 3.349 8.628 -4.596 1.00 94.94 188 GLY A C 1
ATOM 1365 O O . GLY A 1 188 ? 3.190 9.831 -4.414 1.00 94.94 188 GLY A O 1
ATOM 1366 N N . GLY A 1 189 ? 4.198 7.910 -3.854 1.00 92.69 189 GLY A N 1
ATOM 1367 C CA . GLY A 1 189 ? 5.040 8.455 -2.780 1.00 92.69 189 GLY A CA 1
ATOM 1368 C C . GLY A 1 189 ? 6.531 8.317 -3.082 1.00 92.69 189 GLY A C 1
ATOM 1369 O O . GLY A 1 189 ? 7.016 8.791 -4.099 1.00 92.69 189 GLY A O 1
ATOM 1370 N N . ILE A 1 190 ? 7.264 7.606 -2.217 1.00 93.69 190 ILE A N 1
ATOM 1371 C CA . ILE A 1 190 ? 8.714 7.355 -2.373 1.00 93.69 190 ILE A CA 1
ATOM 1372 C C . ILE A 1 190 ? 9.057 6.742 -3.747 1.00 93.69 190 ILE A C 1
ATOM 1374 O O . ILE A 1 190 ? 10.150 6.951 -4.260 1.00 93.69 190 ILE A O 1
ATOM 1378 N N . PHE A 1 191 ? 8.127 5.998 -4.347 1.00 95.94 191 PHE A N 1
ATOM 1379 C CA . PHE A 1 191 ? 8.287 5.326 -5.641 1.00 95.94 191 PHE A CA 1
ATOM 1380 C C . PHE A 1 191 ? 7.893 6.192 -6.853 1.00 95.94 191 PHE A C 1
ATOM 1382 O O . PHE A 1 191 ? 7.882 5.685 -7.970 1.00 95.94 191 PHE A O 1
ATOM 1389 N N . ALA A 1 192 ? 7.607 7.485 -6.663 1.00 95.00 192 ALA A N 1
ATOM 1390 C CA . ALA A 1 192 ? 7.151 8.376 -7.733 1.00 95.00 192 ALA A CA 1
ATOM 1391 C C . ALA A 1 192 ? 8.252 8.793 -8.732 1.00 95.00 192 ALA A C 1
ATOM 1393 O O . ALA A 1 192 ? 7.922 9.287 -9.806 1.00 95.00 192 ALA A O 1
ATOM 1394 N N . GLY A 1 193 ? 9.536 8.567 -8.414 1.00 87.19 193 GLY A N 1
ATOM 1395 C CA . GLY A 1 193 ? 10.666 8.799 -9.330 1.00 87.19 193 GLY A CA 1
ATOM 1396 C C . GLY A 1 193 ? 11.233 10.222 -9.346 1.00 87.19 193 GLY A C 1
ATOM 1397 O O . GLY A 1 193 ? 11.426 10.783 -10.420 1.00 87.19 193 GLY A O 1
ATOM 1398 N N . HIS A 1 194 ? 11.474 10.800 -8.164 1.00 70.19 194 HIS A N 1
ATOM 1399 C CA . HIS A 1 194 ? 12.134 12.106 -8.001 1.00 70.19 194 HIS A CA 1
ATOM 1400 C C . HIS A 1 194 ? 13.617 12.100 -8.381 1.00 70.19 194 HIS A C 1
ATOM 1402 O O . HIS A 1 194 ? 14.283 11.070 -8.127 1.00 70.19 194 HIS A O 1
#

Radius of gyration: 19.73 Å; chains: 1; bounding box: 73×42×48 Å